Protein AF-A0A1G2VRU6-F1 (afdb_monomer)

Nearest PDB structures (foldseek):
  4ggq-assembly4_D  TM=9.963E-01  e=4.242E-14  Saccharomyces cerevisiae S288C
  6o49-assembly2_B  TM=9.929E-01  e=4.242E-14  Saccharomyces cerevisiae S288C
  4g50-assembly2_B  TM=9.911E-01  e=9.862E-14  Saccharomyces cerevisiae S288C
  8p3c-assembly1_B  TM=9.728E-01  e=9.862E-14  Burkholderia pseudomallei
  4r0x-assembly1_A  TM=9.619E-01  e=8.361E-13  Homo sapiens

Structure (mmCIF, N/CA/C/O backbone):
data_AF-A0A1G2VRU6-F1
#
_entry.id   AF-A0A1G2VRU6-F1
#
loop_
_atom_site.group_PDB
_atom_site.id
_atom_site.type_symbol
_atom_site.label_atom_id
_atom_site.label_alt_id
_atom_site.label_comp_id
_atom_site.label_asym_id
_atom_site.label_entity_id
_atom_site.label_seq_id
_atom_site.pdbx_PDB_ins_code
_atom_site.Cartn_x
_atom_site.Cartn_y
_atom_site.Cartn_z
_atom_site.occupancy
_atom_site.B_iso_or_equiv
_atom_site.auth_seq_id
_atom_site.auth_comp_id
_atom_site.auth_asym_id
_atom_site.auth_atom_id
_atom_site.pdbx_PDB_model_num
ATOM 1 N N . MET A 1 1 ? -53.225 -33.977 -20.256 1.00 41.19 1 MET A N 1
ATOM 2 C CA . MET A 1 1 ? -52.402 -34.580 -21.327 1.00 41.19 1 MET A CA 1
ATOM 3 C C . MET A 1 1 ? -51.142 -33.735 -21.427 1.00 41.19 1 MET A C 1
ATOM 5 O O . MET A 1 1 ? -51.243 -32.594 -21.835 1.00 41.19 1 MET A O 1
ATOM 9 N N . HIS A 1 2 ? -50.099 -34.123 -20.687 1.00 46.19 2 HIS A N 1
ATOM 10 C CA . HIS A 1 2 ? -48.869 -34.727 -21.239 1.00 46.19 2 HIS A CA 1
ATOM 11 C C . HIS A 1 2 ? -47.922 -33.661 -21.827 1.00 46.19 2 HIS A C 1
ATOM 13 O O . HIS A 1 2 ? -48.318 -32.968 -22.744 1.00 46.19 2 HIS A O 1
ATOM 19 N N . GLN A 1 3 ? -46.676 -33.474 -21.396 1.00 40.47 3 GLN A N 1
ATOM 20 C CA . GLN A 1 3 ? -45.847 -34.154 -20.406 1.00 40.47 3 GLN A CA 1
ATOM 21 C C . GLN A 1 3 ? -44.741 -33.213 -19.909 1.00 40.47 3 GLN A C 1
ATOM 23 O O . GLN A 1 3 ? -44.361 -32.250 -20.568 1.00 40.47 3 GLN A O 1
ATOM 28 N N . GLU A 1 4 ? -44.227 -33.577 -18.743 1.00 48.50 4 GLU A N 1
ATOM 29 C CA . GLU A 1 4 ? -43.013 -33.114 -18.094 1.00 48.50 4 GLU A CA 1
ATOM 30 C C . GLU A 1 4 ? -41.747 -33.415 -18.918 1.00 48.50 4 GLU A C 1
ATOM 32 O O . GLU A 1 4 ? -41.552 -34.536 -19.382 1.00 48.50 4 GLU A O 1
ATOM 37 N N . ALA A 1 5 ? -40.830 -32.452 -18.993 1.00 50.06 5 ALA A N 1
ATOM 38 C CA . ALA A 1 5 ? -39.411 -32.688 -19.267 1.00 50.06 5 ALA A CA 1
ATOM 39 C C . ALA A 1 5 ? -38.626 -32.022 -18.125 1.00 50.06 5 ALA A C 1
ATOM 41 O O . ALA A 1 5 ? -38.344 -30.830 -18.140 1.00 50.06 5 ALA A O 1
ATOM 42 N N . ARG A 1 6 ? -38.585 -32.672 -16.961 1.00 53.72 6 ARG A N 1
ATOM 43 C CA . ARG A 1 6 ? -37.444 -33.470 -16.493 1.00 53.72 6 ARG A CA 1
ATOM 44 C C . ARG A 1 6 ? -36.075 -32.803 -16.705 1.00 53.72 6 ARG A C 1
ATOM 46 O O . ARG A 1 6 ? -35.482 -32.895 -17.767 1.00 53.72 6 ARG A O 1
ATOM 53 N N . LEU A 1 7 ? -35.564 -32.305 -15.577 1.00 44.84 7 LEU A N 1
ATOM 54 C CA . LEU A 1 7 ? -34.240 -32.618 -15.029 1.00 44.84 7 LEU A CA 1
ATOM 55 C C . LEU A 1 7 ? -33.013 -32.141 -15.820 1.00 44.84 7 LEU A C 1
ATOM 57 O O . LEU A 1 7 ? -32.502 -32.848 -16.678 1.00 44.84 7 LEU A O 1
ATOM 61 N N . LEU A 1 8 ? -32.399 -31.064 -15.326 1.00 37.88 8 LEU A N 1
ATOM 62 C CA . LEU A 1 8 ? -30.945 -31.040 -15.145 1.00 37.88 8 LEU A CA 1
ATOM 63 C C . LEU A 1 8 ? -30.613 -30.366 -13.814 1.00 37.88 8 LEU A C 1
ATOM 65 O O . LEU A 1 8 ? -30.434 -29.161 -13.675 1.00 37.88 8 LEU A O 1
ATOM 69 N N . ASN A 1 9 ? -30.616 -31.226 -12.806 1.00 37.25 9 ASN A N 1
ATOM 70 C CA . ASN A 1 9 ? -30.116 -30.985 -11.474 1.00 37.25 9 ASN A CA 1
ATOM 71 C C . ASN A 1 9 ? -28.583 -30.880 -11.575 1.00 37.25 9 ASN A C 1
ATOM 73 O O . ASN A 1 9 ? -27.913 -31.910 -11.618 1.00 37.25 9 ASN A O 1
ATOM 77 N N . LEU A 1 10 ? -28.019 -29.671 -11.645 1.00 43.25 10 LEU A N 1
ATOM 78 C CA . LEU A 1 10 ? -26.604 -29.475 -11.323 1.00 43.25 10 LEU A CA 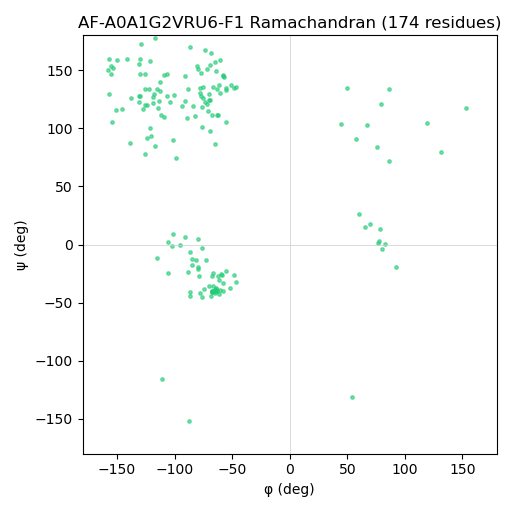1
ATOM 79 C C . LEU A 1 10 ? -26.518 -28.891 -9.918 1.00 43.25 10 LEU A C 1
ATOM 81 O O . LEU A 1 10 ? -26.578 -27.687 -9.682 1.00 43.25 10 LEU A O 1
ATOM 85 N N . VAL A 1 11 ? -26.432 -29.815 -8.971 1.00 46.09 11 VAL A N 1
ATOM 86 C CA . VAL A 1 11 ? -26.136 -29.552 -7.572 1.00 46.09 11 VAL A CA 1
ATOM 87 C C . VAL A 1 11 ? -24.744 -28.928 -7.485 1.00 46.09 11 VAL A C 1
ATOM 89 O O . VAL A 1 11 ? -23.746 -29.618 -7.667 1.00 46.09 11 VAL A O 1
ATOM 92 N N . PHE A 1 12 ? -24.662 -27.653 -7.108 1.00 45.69 12 PHE A N 1
ATOM 93 C CA . PHE A 1 12 ? -23.540 -27.181 -6.299 1.00 45.69 12 PHE A CA 1
ATOM 94 C C . PHE A 1 12 ? -24.077 -26.698 -4.958 1.00 45.69 12 PHE A C 1
ATOM 96 O O . PHE A 1 12 ? -24.400 -25.537 -4.724 1.00 45.69 12 PHE A O 1
ATOM 103 N N . ARG A 1 13 ? -24.236 -27.669 -4.063 1.00 56.44 13 ARG A N 1
ATOM 104 C CA . ARG A 1 13 ? -24.555 -27.445 -2.662 1.00 56.44 13 ARG A CA 1
ATOM 105 C C . ARG A 1 13 ? -23.286 -26.967 -1.958 1.00 56.44 13 ARG A C 1
ATOM 107 O O . ARG A 1 13 ? -22.459 -27.790 -1.579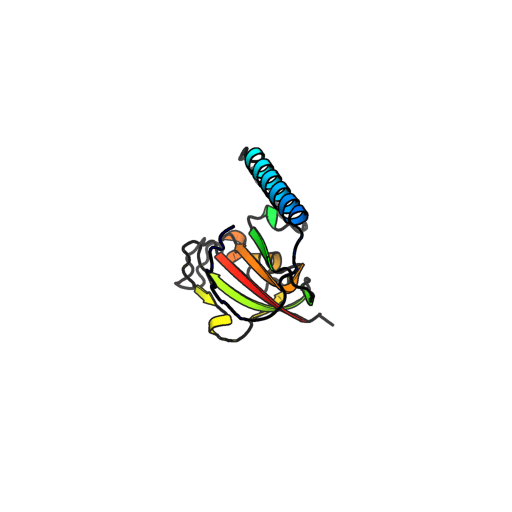 1.00 56.44 13 ARG A O 1
ATOM 114 N N . ARG A 1 14 ? -23.169 -25.660 -1.707 1.00 46.25 14 ARG A N 1
ATOM 115 C CA . ARG A 1 14 ? -22.433 -25.149 -0.538 1.00 46.25 14 ARG A CA 1
ATOM 116 C C . ARG A 1 14 ? -22.952 -23.767 -0.110 1.00 46.25 14 ARG A C 1
ATOM 118 O O . ARG A 1 14 ? -22.694 -22.769 -0.760 1.00 46.25 14 ARG A O 1
ATOM 125 N N . SER A 1 15 ? -23.693 -23.779 0.999 1.00 56.72 15 SER A N 1
ATOM 126 C CA . SER A 1 15 ? -23.926 -22.691 1.963 1.00 56.72 15 SER A CA 1
ATOM 127 C C . SER A 1 15 ? -24.524 -21.349 1.492 1.00 56.72 15 SER A C 1
ATOM 129 O O . SER A 1 15 ? -23.814 -20.388 1.248 1.00 56.72 15 SER A O 1
ATOM 131 N N . GLY A 1 16 ? -25.861 -21.271 1.544 1.00 54.66 16 GLY A N 1
ATOM 132 C CA . GLY A 1 16 ? -26.572 -20.383 2.481 1.00 54.66 16 GLY A CA 1
ATOM 133 C C . GLY A 1 16 ? -26.633 -18.872 2.209 1.00 54.66 16 GLY A C 1
ATOM 134 O O . GLY A 1 16 ? -25.917 -18.133 2.873 1.00 54.66 16 GLY A O 1
ATOM 135 N N . HIS A 1 17 ? -27.603 -18.471 1.370 1.00 52.91 17 HIS A N 1
ATOM 136 C CA . HIS A 1 17 ? -28.391 -17.211 1.319 1.00 52.91 17 HIS A CA 1
ATOM 137 C C . HIS A 1 17 ? -28.432 -16.605 -0.091 1.00 52.91 17 HIS A C 1
ATOM 139 O O . HIS A 1 17 ? -27.741 -15.639 -0.398 1.00 52.91 17 HIS A O 1
ATOM 145 N N . ILE A 1 18 ? -29.296 -17.153 -0.952 1.00 42.66 18 ILE A N 1
ATOM 146 C CA . ILE A 1 18 ? -29.717 -16.457 -2.171 1.00 42.66 18 ILE A CA 1
ATOM 147 C C . ILE A 1 18 ? -30.948 -15.636 -1.804 1.00 42.66 18 ILE A C 1
ATOM 149 O O . ILE A 1 18 ? -32.015 -16.182 -1.531 1.00 42.66 18 ILE A O 1
ATOM 153 N N . ILE A 1 19 ? -30.779 -14.318 -1.758 1.00 58.41 19 ILE A N 1
ATOM 154 C CA . ILE A 1 19 ? -31.889 -13.371 -1.704 1.00 58.41 19 ILE A CA 1
ATOM 155 C C . ILE A 1 19 ? -32.658 -13.552 -3.015 1.00 58.41 19 ILE A C 1
ATOM 157 O O . ILE A 1 19 ? -32.138 -13.245 -4.086 1.00 58.41 19 ILE A O 1
ATOM 161 N N . THR A 1 20 ? -33.877 -14.086 -2.956 1.00 52.28 20 THR A N 1
ATOM 162 C CA . THR A 1 20 ? -34.767 -14.200 -4.117 1.00 52.28 20 THR A CA 1
ATOM 163 C C . THR A 1 20 ? -35.145 -12.792 -4.591 1.00 52.28 20 THR A C 1
ATOM 165 O O . THR A 1 20 ? -36.136 -12.216 -4.147 1.00 52.28 20 THR A O 1
ATOM 168 N N . MET A 1 21 ? -34.328 -12.183 -5.452 1.00 56.28 21 MET A N 1
ATOM 169 C CA . MET A 1 21 ? -34.605 -10.860 -6.010 1.00 56.28 21 MET A CA 1
ATOM 170 C C . MET A 1 21 ? -35.677 -10.980 -7.090 1.00 56.28 21 MET A C 1
ATOM 172 O O . MET A 1 21 ? -35.508 -11.663 -8.097 1.00 56.28 21 MET A O 1
ATOM 176 N N . ASN A 1 22 ? -36.802 -10.306 -6.858 1.00 61.62 22 ASN A N 1
ATOM 177 C CA . ASN A 1 22 ? -37.918 -10.211 -7.792 1.00 61.62 22 ASN A CA 1
ATOM 178 C C . ASN A 1 22 ? -37.413 -9.843 -9.196 1.00 61.62 22 ASN A C 1
ATOM 180 O O . ASN A 1 22 ? -36.648 -8.892 -9.338 1.00 61.62 22 ASN A O 1
ATOM 184 N N . MET A 1 23 ? -37.908 -10.523 -10.233 1.00 56.81 23 MET A N 1
ATOM 185 C CA . MET A 1 23 ? -37.535 -10.318 -11.647 1.00 56.81 23 MET A CA 1
ATOM 186 C C . MET A 1 23 ? -37.563 -8.833 -12.090 1.00 56.81 23 MET A C 1
ATOM 188 O O . MET A 1 23 ? -36.828 -8.418 -12.979 1.00 56.81 23 MET A O 1
ATOM 192 N N . LYS A 1 24 ? -38.376 -8.007 -11.417 1.00 54.94 24 LYS A N 1
ATOM 193 C CA . LYS A 1 24 ? -38.488 -6.5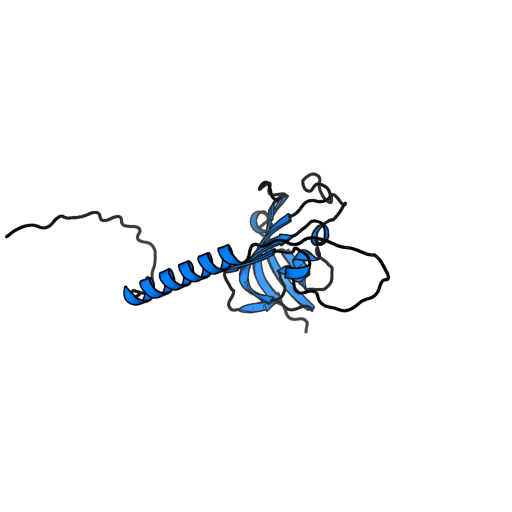49 -11.600 1.00 54.94 24 LYS A CA 1
ATOM 194 C C . LYS A 1 24 ? -37.254 -5.769 -11.111 1.00 54.94 24 LYS A C 1
ATOM 196 O O . LYS A 1 24 ? -36.873 -4.788 -11.7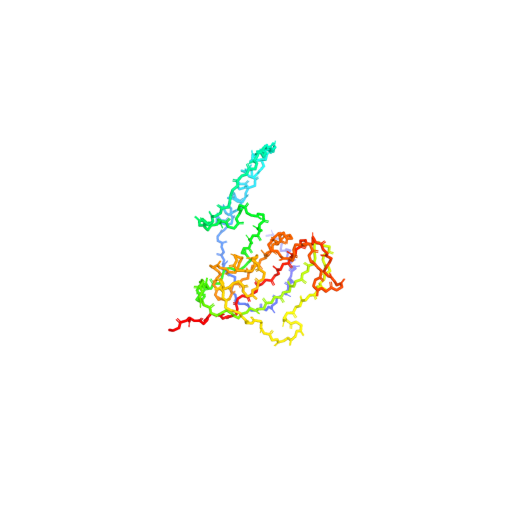33 1.00 54.94 24 LYS A O 1
ATOM 201 N N . VAL A 1 25 ? -36.612 -6.211 -10.028 1.00 56.09 25 VAL A N 1
ATOM 202 C CA . VAL A 1 25 ? -35.406 -5.586 -9.448 1.00 56.09 25 VAL A CA 1
ATOM 203 C C . VAL A 1 25 ? -34.176 -5.892 -10.304 1.00 56.09 25 VAL A C 1
ATOM 205 O O . VAL A 1 25 ? -33.357 -5.009 -10.541 1.00 56.09 25 VAL A O 1
ATOM 208 N N . ILE A 1 26 ? -34.091 -7.113 -10.841 1.00 65.06 26 ILE A N 1
ATOM 209 C CA . ILE A 1 26 ? -33.034 -7.511 -11.783 1.00 65.06 26 ILE A CA 1
ATOM 210 C C . ILE A 1 26 ? -33.100 -6.642 -13.049 1.00 65.06 26 ILE A C 1
ATOM 212 O O . ILE A 1 26 ? -32.075 -6.137 -13.502 1.00 65.06 26 ILE A O 1
ATOM 216 N N . GLY A 1 27 ? -34.307 -6.381 -13.567 1.00 66.44 27 GLY A N 1
ATOM 217 C CA . GLY A 1 27 ? -34.503 -5.499 -14.722 1.00 66.44 27 GLY A CA 1
ATOM 218 C C . GLY A 1 27 ? -34.018 -4.059 -14.502 1.00 66.44 27 GLY A C 1
ATOM 219 O O . GLY A 1 27 ? -33.406 -3.479 -15.397 1.00 66.44 27 GLY A O 1
ATOM 220 N N . ILE A 1 28 ? -34.223 -3.494 -13.306 1.00 71.62 28 ILE A N 1
ATOM 221 C CA . ILE A 1 28 ? -33.785 -2.124 -12.974 1.00 71.62 28 ILE A CA 1
ATOM 222 C C . ILE A 1 28 ? -32.253 -2.025 -12.928 1.00 71.62 28 ILE A C 1
ATOM 224 O O . ILE A 1 28 ? -31.681 -1.060 -13.433 1.00 71.62 28 ILE A O 1
ATOM 228 N N . ILE A 1 29 ? -31.578 -3.035 -12.373 1.00 71.75 29 ILE A N 1
ATOM 229 C CA . ILE A 1 29 ? -30.111 -3.044 -12.255 1.00 71.75 29 ILE A CA 1
ATOM 230 C C . ILE A 1 29 ? -29.454 -3.146 -13.638 1.00 71.75 29 ILE A C 1
ATOM 232 O O . ILE A 1 29 ? -28.495 -2.429 -13.917 1.00 71.75 29 ILE A O 1
ATOM 236 N N . VAL A 1 30 ? -30.001 -3.970 -14.536 1.00 73.19 30 VAL A N 1
ATOM 237 C CA . VAL A 1 30 ? -29.488 -4.091 -15.911 1.00 73.19 30 VAL A CA 1
ATOM 238 C C . VAL A 1 30 ? -29.670 -2.783 -16.688 1.00 73.19 30 VAL A C 1
ATOM 240 O O . VAL A 1 30 ? -28.743 -2.346 -17.367 1.00 73.19 30 VAL A O 1
ATOM 243 N N . ALA A 1 31 ? -30.815 -2.109 -16.544 1.00 75.38 31 ALA A N 1
ATOM 244 C CA . ALA A 1 31 ? -31.052 -0.820 -17.196 1.00 75.38 31 ALA A CA 1
ATOM 245 C C . ALA A 1 31 ? -30.076 0.272 -16.715 1.00 75.38 31 ALA A C 1
ATOM 247 O O . ALA A 1 31 ? -29.556 1.032 -17.531 1.00 75.38 31 ALA A O 1
ATOM 248 N N . ALA A 1 32 ? -29.769 0.317 -15.413 1.00 77.25 32 ALA A N 1
ATOM 249 C CA . ALA A 1 32 ? -28.809 1.271 -14.858 1.00 77.25 32 ALA A CA 1
ATOM 250 C C . ALA A 1 32 ? -27.381 1.044 -15.390 1.00 77.25 32 ALA A C 1
ATOM 252 O O . ALA A 1 32 ? -26.691 2.004 -15.731 1.00 77.25 32 ALA A O 1
ATOM 253 N N . LEU A 1 33 ? -26.955 -0.215 -15.536 1.00 78.00 33 LEU A N 1
ATOM 254 C CA . LEU A 1 33 ? -25.629 -0.556 -16.066 1.00 78.00 33 LEU A CA 1
ATOM 255 C C . LEU A 1 33 ? -25.467 -0.182 -17.548 1.00 78.00 33 LEU A C 1
ATOM 257 O O . LEU A 1 33 ? -24.399 0.275 -17.952 1.00 78.00 33 LEU A O 1
ATOM 261 N N . VAL A 1 34 ? -26.529 -0.308 -18.350 1.00 79.06 34 VAL A N 1
ATOM 262 C CA . VAL A 1 34 ? -26.518 0.097 -19.767 1.00 79.06 34 VAL A CA 1
ATOM 263 C C . VAL A 1 34 ? -26.406 1.617 -19.913 1.00 79.06 34 VAL A C 1
ATOM 265 O O . VAL A 1 34 ? -25.650 2.099 -20.753 1.00 79.06 34 VAL A O 1
ATOM 268 N N . ILE A 1 35 ? -27.093 2.386 -19.064 1.00 76.75 35 ILE A N 1
ATOM 269 C CA . ILE A 1 35 ? -27.026 3.858 -19.082 1.00 76.75 35 ILE A CA 1
ATOM 270 C C . ILE A 1 35 ? -25.619 4.350 -18.705 1.00 76.75 35 ILE A C 1
ATOM 272 O O . ILE A 1 35 ? -25.094 5.264 -19.341 1.00 76.75 35 ILE A O 1
ATOM 276 N N . ILE A 1 36 ? -24.978 3.711 -17.723 1.00 76.56 36 ILE A N 1
ATOM 277 C CA . ILE A 1 36 ? -23.608 4.038 -17.297 1.00 76.56 36 ILE A CA 1
ATOM 278 C C . ILE A 1 36 ? -22.593 3.742 -18.415 1.00 76.56 36 ILE A C 1
ATOM 280 O O . ILE A 1 36 ? -21.695 4.548 -18.660 1.00 76.56 36 ILE A O 1
ATOM 284 N N . LEU A 1 37 ? -22.767 2.638 -19.150 1.00 72.56 37 LEU A N 1
ATOM 285 C CA . LEU A 1 37 ? -21.928 2.306 -20.308 1.00 72.56 37 LEU A CA 1
ATOM 286 C C . LEU A 1 37 ? -22.066 3.321 -21.454 1.00 72.56 37 LEU A C 1
ATOM 288 O O . LEU A 1 37 ? -21.067 3.684 -22.073 1.00 72.56 37 LEU A O 1
ATOM 292 N N . ILE A 1 38 ? -23.278 3.822 -21.710 1.00 72.25 38 ILE A N 1
ATOM 293 C CA . ILE A 1 38 ? -23.523 4.846 -22.739 1.00 72.25 38 ILE A CA 1
ATOM 294 C C . ILE A 1 38 ? -22.878 6.184 -22.346 1.00 72.25 38 ILE A C 1
ATOM 296 O O . ILE A 1 38 ? -22.262 6.839 -23.186 1.00 72.25 38 ILE A O 1
ATOM 300 N N . ALA A 1 39 ? -22.963 6.576 -21.070 1.00 65.44 39 ALA A N 1
ATOM 301 C CA . ALA A 1 39 ? -22.339 7.804 -20.573 1.00 65.44 39 ALA A CA 1
ATOM 302 C C . ALA A 1 39 ? -20.803 7.767 -20.682 1.00 65.44 39 ALA A C 1
ATOM 304 O O . ALA A 1 39 ? -20.185 8.769 -21.040 1.00 65.44 39 ALA A O 1
ATOM 305 N N . PHE A 1 40 ? -20.190 6.603 -20.447 1.00 70.94 40 PHE A N 1
ATOM 306 C CA . PHE A 1 40 ? -18.751 6.413 -20.626 1.00 70.94 40 PHE A CA 1
ATOM 307 C C . PHE A 1 40 ? -18.328 6.555 -22.096 1.00 70.94 40 PHE A C 1
ATOM 309 O O . PHE A 1 40 ? -17.317 7.192 -22.389 1.00 70.94 40 PHE A O 1
ATOM 316 N N . TYR A 1 41 ? -19.133 6.033 -23.028 1.00 69.94 41 TYR A N 1
ATOM 317 C CA . TYR A 1 41 ? -18.837 6.103 -24.462 1.00 69.94 41 TYR A CA 1
ATOM 318 C C . TYR A 1 41 ? -18.907 7.535 -25.025 1.00 69.94 41 TYR A C 1
ATOM 320 O O . TYR A 1 41 ? -18.203 7.859 -25.977 1.00 69.94 41 TYR A O 1
ATOM 328 N N . MET A 1 42 ? -19.711 8.414 -24.419 1.00 65.06 42 MET A N 1
ATOM 329 C CA . MET A 1 42 ? -19.848 9.816 -24.842 1.00 65.06 42 MET A CA 1
ATOM 330 C C . MET A 1 42 ? -18.774 10.754 -24.261 1.00 65.06 42 MET A C 1
ATOM 332 O O . MET A 1 42 ? -18.583 11.845 -24.788 1.00 65.06 42 MET A O 1
ATOM 336 N N . ASN A 1 43 ? -18.062 10.364 -23.195 1.00 60.25 43 ASN A N 1
ATOM 337 C CA . ASN A 1 43 ? -17.124 11.247 -22.482 1.00 60.25 43 ASN A CA 1
ATOM 338 C C . ASN A 1 43 ? -15.673 11.199 -23.010 1.00 60.25 43 ASN A C 1
ATOM 340 O O . ASN A 1 43 ? -14.772 11.787 -22.416 1.00 60.25 43 ASN A O 1
ATOM 344 N N . SER A 1 44 ? -15.410 10.497 -24.113 1.00 51.81 44 SER A N 1
ATOM 345 C CA . SER A 1 44 ? -14.050 10.339 -24.640 1.00 51.81 44 SER A CA 1
ATOM 346 C C . SER A 1 44 ? -13.755 11.316 -25.782 1.00 51.81 44 SER A C 1
ATOM 348 O O . SER A 1 44 ? -13.665 10.920 -26.943 1.00 51.81 44 SER A O 1
ATOM 350 N N . SER A 1 45 ? -13.548 12.594 -25.460 1.00 54.69 45 SER A N 1
ATOM 351 C CA . SER A 1 45 ? -12.854 13.541 -26.345 1.00 54.69 45 SER A CA 1
ATOM 352 C C . SER A 1 45 ? -11.626 14.108 -25.633 1.00 54.69 45 SER A C 1
ATOM 354 O O . SER A 1 45 ? -11.729 14.997 -24.790 1.00 54.69 45 SER A O 1
ATOM 356 N N . ASN A 1 46 ? -10.467 13.548 -25.979 1.00 47.09 46 ASN A N 1
ATOM 357 C CA . ASN A 1 46 ? -9.147 13.935 -25.497 1.00 47.09 46 ASN A CA 1
ATOM 358 C C . ASN A 1 46 ? -8.722 15.299 -26.055 1.00 47.09 46 ASN A C 1
ATOM 360 O O . ASN A 1 46 ? -8.695 15.490 -27.270 1.00 47.09 46 ASN A O 1
ATOM 364 N N . GLY A 1 47 ? -8.280 16.191 -25.170 1.00 39.50 47 GLY A N 1
ATOM 365 C CA . GLY A 1 47 ? -7.437 17.334 -25.506 1.00 39.50 47 GLY A CA 1
ATOM 366 C C . GLY A 1 47 ? -6.198 17.337 -24.610 1.00 39.50 47 GLY A C 1
ATOM 367 O O . GLY A 1 47 ? -6.308 17.462 -23.396 1.00 39.50 47 GLY A O 1
ATOM 368 N N . THR A 1 48 ? -5.021 17.187 -25.206 1.00 43.12 48 THR A N 1
ATOM 369 C CA . THR A 1 48 ? -3.700 17.485 -24.623 1.00 43.12 48 THR A CA 1
ATOM 370 C C . THR A 1 48 ? -3.054 18.602 -25.465 1.00 43.12 48 THR A C 1
ATOM 372 O O . THR A 1 48 ? -3.569 18.917 -26.539 1.00 43.12 48 THR A O 1
ATOM 375 N N . PRO A 1 49 ? -1.858 19.113 -25.129 1.00 57.41 49 PRO A N 1
ATOM 376 C CA . PRO A 1 49 ? -1.411 19.686 -23.854 1.00 57.41 49 PRO A CA 1
ATOM 377 C C . PRO A 1 49 ? -0.731 21.062 -24.073 1.00 57.41 49 PRO A C 1
ATOM 379 O O . PRO A 1 49 ? -0.166 21.305 -25.138 1.00 57.41 49 PRO A O 1
ATOM 382 N N . THR A 1 50 ? -0.636 21.916 -23.047 1.00 32.19 50 THR A N 1
ATOM 383 C CA . THR A 1 50 ? 0.368 23.002 -23.067 1.00 32.19 50 THR A CA 1
ATOM 384 C C . THR A 1 50 ? 0.913 23.307 -21.672 1.00 32.19 50 THR A C 1
ATOM 386 O O . THR A 1 50 ? 0.189 23.758 -20.790 1.00 32.19 50 THR A O 1
ATOM 389 N N . THR A 1 51 ? 2.216 23.073 -21.505 1.00 45.75 51 THR A N 1
ATOM 390 C CA . THR A 1 51 ? 3.079 23.519 -20.394 1.00 45.75 51 THR A CA 1
ATOM 391 C C . THR A 1 51 ? 3.434 25.006 -20.569 1.00 45.75 51 THR A C 1
ATOM 393 O O . THR A 1 51 ? 3.606 25.446 -21.707 1.00 45.75 51 THR A O 1
ATOM 396 N N . PRO A 1 52 ? 3.618 25.786 -19.485 1.00 50.31 52 PRO A N 1
ATOM 397 C CA . PRO A 1 52 ? 4.978 26.240 -19.172 1.00 50.31 52 PRO A CA 1
ATOM 398 C C . PRO A 1 52 ? 5.321 26.268 -17.668 1.00 50.31 52 PRO A C 1
ATOM 400 O O . PRO A 1 52 ? 4.464 26.283 -16.792 1.00 50.31 52 PRO A O 1
ATOM 403 N N . ALA A 1 53 ? 6.630 26.250 -17.422 1.00 53.03 53 ALA A N 1
ATOM 404 C CA . ALA A 1 53 ? 7.339 26.121 -16.153 1.00 53.03 53 ALA A CA 1
ATOM 405 C C . ALA A 1 53 ? 7.238 27.324 -15.190 1.00 53.03 53 ALA A C 1
ATOM 407 O O . ALA A 1 53 ? 7.165 28.468 -15.634 1.00 53.03 53 ALA A O 1
ATOM 408 N N . GLY A 1 54 ? 7.397 27.058 -13.882 1.00 35.03 54 GLY A N 1
ATOM 409 C CA . GLY A 1 54 ? 7.832 28.049 -12.886 1.00 35.03 54 GLY A CA 1
ATOM 410 C C . GLY A 1 54 ? 7.373 27.807 -11.437 1.00 35.03 54 GLY A C 1
ATOM 411 O O . GLY A 1 54 ? 6.193 27.944 -11.147 1.00 35.03 54 GLY A O 1
ATOM 412 N N . THR A 1 55 ? 8.356 27.595 -10.547 1.00 36.12 55 THR A N 1
ATOM 413 C CA . THR A 1 55 ? 8.384 27.971 -9.107 1.00 36.12 55 THR A CA 1
ATOM 414 C C . THR A 1 55 ? 7.760 27.002 -8.069 1.00 36.12 55 THR A C 1
ATOM 416 O O . THR A 1 55 ? 6.678 26.466 -8.295 1.00 36.12 55 THR A O 1
ATOM 419 N N . PRO A 1 56 ? 8.464 26.735 -6.939 1.00 61.75 56 PRO A N 1
ATOM 420 C CA . PRO A 1 56 ? 8.106 25.726 -5.940 1.00 61.75 56 PRO A CA 1
ATOM 421 C C . PRO A 1 56 ? 7.137 26.264 -4.872 1.00 61.75 56 PRO A C 1
ATOM 423 O O . PRO A 1 56 ? 6.963 27.471 -4.762 1.00 61.75 56 PRO A O 1
ATOM 426 N N . GLU A 1 57 ? 6.616 25.338 -4.054 1.00 41.47 57 GLU A N 1
ATOM 427 C CA . GLU A 1 57 ? 5.989 25.513 -2.726 1.00 41.47 57 GLU A CA 1
ATOM 428 C C . GLU A 1 57 ? 4.513 25.069 -2.612 1.00 41.47 57 GLU A C 1
ATOM 430 O O . GLU A 1 57 ? 3.580 25.723 -3.055 1.00 41.47 57 GLU A O 1
ATOM 435 N N . SER A 1 58 ? 4.369 23.908 -1.962 1.00 50.19 58 SER A N 1
ATOM 436 C CA . SER A 1 58 ? 3.419 23.547 -0.901 1.00 50.19 58 SER A CA 1
ATOM 437 C C . SER A 1 58 ? 1.908 23.822 -1.028 1.00 50.19 58 SER A C 1
ATOM 439 O O . SER A 1 58 ? 1.432 24.945 -1.143 1.00 50.19 58 SER A O 1
ATOM 441 N N . THR A 1 59 ? 1.163 22.776 -0.647 1.00 36.56 59 THR A N 1
ATOM 442 C CA . THR A 1 59 ? -0.194 22.807 -0.060 1.00 36.56 59 THR A CA 1
ATOM 443 C C . THR A 1 59 ? -1.376 22.835 -1.032 1.00 36.56 59 THR A C 1
ATOM 445 O O . THR A 1 59 ? -2.150 23.782 -1.095 1.00 36.56 59 THR A O 1
ATOM 448 N N . ALA A 1 60 ? -1.612 21.708 -1.697 1.00 39.88 60 ALA A N 1
ATOM 449 C CA . ALA A 1 60 ? -2.964 21.267 -2.027 1.00 39.88 60 ALA A CA 1
ATOM 450 C C . ALA A 1 60 ? -2.945 19.742 -2.095 1.00 39.88 60 ALA A C 1
ATOM 452 O O . ALA A 1 60 ? -2.232 19.189 -2.924 1.00 39.88 60 ALA A O 1
ATOM 453 N N . THR A 1 61 ? -3.677 19.063 -1.210 1.00 38.62 61 THR A N 1
ATOM 454 C CA . THR A 1 61 ? -3.920 17.617 -1.294 1.00 38.62 61 THR A CA 1
ATOM 455 C C . THR A 1 61 ? -4.527 17.322 -2.667 1.00 38.62 61 THR A C 1
ATOM 457 O O . THR A 1 61 ? -5.693 17.668 -2.881 1.00 38.62 61 THR A O 1
ATOM 460 N N . PRO A 1 62 ? -3.787 16.737 -3.627 1.00 42.78 62 PRO A N 1
ATOM 461 C CA . PRO A 1 62 ? -4.365 16.435 -4.918 1.00 42.78 62 PRO A CA 1
ATOM 462 C C . PRO A 1 62 ? -5.259 15.220 -4.713 1.00 42.78 62 PRO A C 1
ATOM 464 O O . PRO A 1 62 ? -4.825 14.193 -4.186 1.00 42.78 62 PRO A O 1
ATOM 467 N N . SER A 1 63 ? -6.518 15.349 -5.118 1.00 45.38 63 SER A N 1
ATOM 468 C CA . SER A 1 63 ? -7.406 14.204 -5.288 1.00 45.38 63 SER A CA 1
ATOM 469 C C . SER A 1 63 ? -6.659 13.098 -6.059 1.00 45.38 63 SER A C 1
ATOM 471 O O . SER A 1 63 ? -6.007 13.426 -7.058 1.00 45.38 63 SER A O 1
ATOM 473 N N . PRO A 1 64 ? -6.737 11.817 -5.643 1.00 53.69 64 PRO A N 1
ATOM 474 C CA . PRO A 1 64 ? -5.995 10.704 -6.251 1.00 53.69 64 PRO A CA 1
ATOM 475 C C . PRO A 1 64 ? -6.056 10.671 -7.787 1.00 53.69 64 PRO A C 1
ATOM 477 O O . PRO A 1 64 ? -5.078 10.323 -8.442 1.00 53.69 64 PRO A O 1
ATOM 480 N N . ALA A 1 65 ? -7.172 11.126 -8.363 1.00 51.25 65 ALA A N 1
ATOM 481 C CA . ALA A 1 65 ? -7.412 11.144 -9.802 1.00 51.25 65 ALA A CA 1
ATOM 482 C C . ALA A 1 65 ? -6.507 12.102 -10.607 1.00 51.25 65 ALA A C 1
ATOM 484 O O . ALA A 1 65 ? -6.298 11.8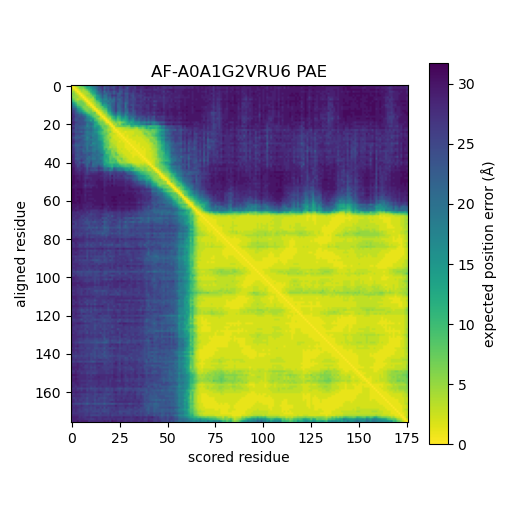70 -11.795 1.00 51.25 65 ALA A O 1
ATOM 485 N N . ALA A 1 66 ? -5.954 13.163 -10.008 1.00 60.16 66 ALA A N 1
ATOM 486 C CA . ALA A 1 66 ? -5.175 14.166 -10.748 1.00 60.16 66 ALA A CA 1
ATOM 487 C C . ALA A 1 66 ? -3.728 13.726 -11.047 1.00 60.16 66 ALA A C 1
ATOM 489 O O . ALA A 1 66 ? -3.107 14.235 -11.976 1.00 60.16 66 ALA A O 1
ATOM 490 N N . ASN A 1 67 ? -3.198 12.759 -10.291 1.00 79.50 67 ASN A N 1
ATOM 491 C CA . ASN A 1 67 ? -1.786 12.363 -10.354 1.00 79.50 67 ASN A CA 1
ATOM 492 C C . ASN A 1 67 ? -1.549 11.073 -11.162 1.00 79.50 67 ASN A C 1
ATOM 494 O O . ASN A 1 67 ? -0.458 10.507 -11.118 1.00 79.50 67 ASN A O 1
ATOM 498 N N . GLY A 1 68 ? -2.576 10.571 -11.857 1.00 88.44 68 GLY A N 1
ATOM 499 C CA . GLY A 1 68 ? -2.517 9.314 -12.609 1.00 88.44 68 GLY A CA 1
ATOM 500 C C . GLY A 1 68 ? -2.614 8.046 -11.753 1.00 88.44 68 GLY A C 1
ATOM 501 O O . GLY A 1 68 ? -2.535 6.950 -12.299 1.00 88.44 68 GLY A O 1
ATOM 502 N N . LEU A 1 69 ? -2.807 8.169 -10.435 1.00 95.62 69 LEU A N 1
ATOM 503 C CA . LEU A 1 69 ? -3.128 7.037 -9.569 1.00 95.62 69 LEU A CA 1
ATOM 504 C C . LEU A 1 69 ? -4.550 6.558 -9.869 1.00 95.62 69 LEU A C 1
ATOM 506 O O . LEU A 1 69 ? -5.506 7.326 -9.753 1.00 95.62 69 LEU A O 1
ATOM 510 N N . GLN A 1 70 ? -4.697 5.280 -10.200 1.00 96.25 70 GLN A N 1
ATOM 511 C CA . GLN A 1 70 ? -6.011 4.658 -10.331 1.00 96.25 70 GLN A CA 1
ATOM 512 C C . GLN A 1 70 ? -6.319 3.864 -9.070 1.00 96.25 70 GLN A C 1
ATOM 514 O O . GLN A 1 70 ? -5.510 3.050 -8.624 1.00 96.25 70 GLN A O 1
ATOM 519 N N . VAL A 1 71 ? -7.496 4.113 -8.502 1.00 96.12 71 VAL A N 1
ATOM 520 C CA . VAL A 1 71 ? -7.984 3.455 -7.291 1.00 96.12 71 VAL A CA 1
ATOM 521 C C . VAL A 1 71 ? -9.341 2.851 -7.604 1.00 96.12 71 VAL A C 1
ATOM 523 O O . VAL A 1 71 ? -10.274 3.573 -7.953 1.00 96.12 71 VAL A O 1
ATOM 526 N N . GLN A 1 72 ? -9.458 1.536 -7.464 1.00 96.31 72 GLN A N 1
ATOM 527 C CA . GLN A 1 72 ? -10.715 0.825 -7.637 1.00 96.31 72 GLN A CA 1
ATOM 528 C C . GLN A 1 72 ? -11.033 0.023 -6.378 1.00 96.31 72 GLN A C 1
ATOM 530 O O . GLN A 1 72 ? -10.285 -0.874 -5.994 1.00 96.31 72 GLN A O 1
ATOM 535 N N . ASP A 1 73 ? -12.169 0.319 -5.748 1.00 96.19 73 ASP A N 1
ATOM 536 C CA . ASP A 1 73 ? -12.718 -0.531 -4.695 1.00 96.19 73 ASP A CA 1
ATOM 537 C C . ASP A 1 73 ? -13.251 -1.828 -5.317 1.00 96.19 73 ASP A C 1
ATOM 539 O O . ASP A 1 73 ? -14.206 -1.821 -6.092 1.00 96.19 73 ASP A O 1
ATOM 543 N N . VAL A 1 74 ? -12.623 -2.951 -4.971 1.00 97.31 74 VAL A N 1
ATOM 544 C CA . VAL A 1 74 ? -13.080 -4.297 -5.350 1.00 97.31 74 VAL A CA 1
ATOM 545 C C . VAL A 1 74 ? -14.097 -4.797 -4.327 1.00 97.31 74 VAL A C 1
ATOM 547 O O . VAL A 1 74 ? -15.118 -5.383 -4.678 1.00 97.31 74 VAL A O 1
ATOM 550 N N . VAL A 1 75 ? -13.831 -4.533 -3.047 1.00 97.38 75 VAL A N 1
ATOM 551 C CA . VAL A 1 75 ? -14.749 -4.790 -1.935 1.00 97.38 75 VAL A CA 1
ATOM 552 C C . VAL A 1 75 ? -14.689 -3.601 -0.990 1.00 97.38 75 VAL A C 1
ATOM 554 O O . VAL A 1 75 ? -13.618 -3.243 -0.506 1.00 97.38 75 VAL A O 1
ATOM 557 N N . VAL A 1 76 ? -15.837 -3.006 -0.678 1.00 97.44 76 VAL A N 1
ATOM 558 C CA . VAL A 1 76 ? -15.910 -1.946 0.332 1.00 97.44 76 VAL A CA 1
ATOM 559 C C . VAL A 1 76 ? -16.017 -2.593 1.711 1.00 97.44 76 VAL A C 1
ATOM 561 O O . VAL A 1 76 ? -16.964 -3.328 1.986 1.00 97.44 76 VAL A O 1
ATOM 564 N N . GLY A 1 77 ? -15.036 -2.329 2.574 1.00 96.19 77 GLY A N 1
ATOM 565 C CA . GLY A 1 77 ? -15.024 -2.828 3.948 1.00 96.19 77 GLY A CA 1
ATOM 566 C C . GLY A 1 77 ? -16.103 -2.189 4.824 1.00 96.19 77 GLY A C 1
ATOM 567 O O . GLY A 1 77 ? -16.673 -1.147 4.493 1.00 96.19 77 GLY A O 1
ATOM 568 N N . THR A 1 78 ? -16.361 -2.794 5.980 1.00 96.12 78 THR A N 1
ATOM 569 C CA . THR A 1 78 ? -17.389 -2.327 6.928 1.00 96.12 78 THR A CA 1
ATOM 570 C C . THR A 1 78 ? -16.820 -1.855 8.258 1.00 96.12 78 THR A C 1
ATOM 572 O O . THR A 1 78 ? -17.562 -1.281 9.052 1.00 96.12 78 THR A O 1
ATOM 575 N N . GLY A 1 79 ? -15.539 -2.118 8.525 1.00 96.19 79 GLY A N 1
ATOM 576 C CA . GLY A 1 79 ? -14.911 -1.732 9.782 1.00 96.19 79 GLY A CA 1
ATOM 577 C C . GLY A 1 79 ? -14.343 -0.318 9.753 1.00 96.19 79 GLY A C 1
ATOM 578 O O . GLY A 1 79 ? -14.830 0.573 9.048 1.00 96.19 79 GLY A O 1
ATOM 579 N N . THR A 1 80 ? -13.308 -0.111 10.556 1.00 97.06 80 THR A N 1
ATOM 580 C CA . THR A 1 80 ? -12.714 1.203 10.781 1.00 97.06 80 THR A CA 1
ATOM 581 C C . THR A 1 80 ? -12.124 1.770 9.488 1.00 97.06 80 THR A C 1
ATOM 583 O O . THR A 1 80 ? -11.430 1.076 8.752 1.00 97.06 80 THR A O 1
ATOM 586 N N . GLU A 1 81 ? -12.404 3.040 9.195 1.00 97.06 81 GLU A N 1
ATOM 587 C CA . GLU A 1 81 ? -11.844 3.735 8.028 1.00 97.06 81 GLU A CA 1
ATOM 588 C C . GLU A 1 81 ? -10.391 4.152 8.280 1.00 97.06 81 GLU A C 1
ATOM 590 O O . GLU A 1 81 ? -10.129 4.818 9.269 1.00 97.06 81 GLU A O 1
ATOM 595 N N . ALA A 1 82 ? -9.459 3.810 7.400 1.00 97.38 82 ALA A N 1
ATOM 596 C CA . ALA A 1 82 ? -8.057 4.193 7.478 1.00 97.38 82 ALA A CA 1
ATOM 597 C C . ALA A 1 82 ? -7.861 5.683 7.164 1.00 97.38 82 ALA A C 1
ATOM 599 O O . ALA A 1 82 ? -8.189 6.146 6.066 1.00 97.38 82 ALA A O 1
ATOM 600 N N . LYS A 1 83 ? -7.290 6.427 8.116 1.00 96.12 83 LYS A N 1
ATOM 601 C CA . LYS A 1 83 ? -7.003 7.862 7.986 1.00 96.12 83 LYS A CA 1
ATOM 602 C C . LYS A 1 83 ? -5.516 8.141 8.173 1.00 96.12 83 LYS A C 1
ATOM 604 O O . LYS A 1 83 ? -4.802 7.354 8.789 1.00 96.12 83 LYS A O 1
ATOM 609 N N . ALA A 1 84 ? -5.049 9.270 7.643 1.00 94.56 84 ALA A N 1
ATOM 610 C CA . ALA A 1 84 ? -3.678 9.715 7.871 1.00 94.56 84 ALA A CA 1
ATOM 611 C C . ALA A 1 84 ? -3.387 9.808 9.381 1.00 94.56 84 ALA A C 1
ATOM 613 O O . ALA A 1 84 ? -4.214 10.314 10.141 1.00 94.56 84 ALA A O 1
ATOM 614 N N . GLY A 1 85 ? -2.227 9.299 9.796 1.00 94.31 85 GLY A N 1
ATOM 615 C CA . GLY A 1 85 ? -1.829 9.160 11.199 1.00 94.31 85 GLY A CA 1
ATOM 616 C C . GLY A 1 85 ? -2.178 7.807 11.832 1.00 94.31 85 GLY A C 1
ATOM 617 O O . GLY A 1 85 ? -1.549 7.434 12.819 1.00 94.31 85 GLY A O 1
ATOM 618 N N . ASP A 1 86 ? -3.109 7.037 11.260 1.00 96.25 86 ASP A N 1
ATOM 619 C CA . ASP A 1 86 ? -3.375 5.669 11.716 1.00 96.25 86 ASP A CA 1
ATOM 620 C C . ASP A 1 86 ? -2.222 4.729 11.320 1.00 96.25 86 ASP A C 1
ATOM 622 O O . ASP A 1 86 ? -1.573 4.896 10.286 1.00 96.25 86 ASP A O 1
ATOM 626 N N . THR A 1 87 ? -1.998 3.677 12.107 1.00 97.56 87 THR A N 1
ATOM 627 C CA . THR A 1 87 ? -1.191 2.529 11.675 1.00 97.56 87 THR A CA 1
ATOM 628 C C . THR A 1 87 ? -2.101 1.490 11.042 1.00 97.56 87 THR A C 1
ATOM 630 O O . THR A 1 87 ? -3.029 0.995 11.679 1.00 97.56 87 THR A O 1
ATOM 633 N N . VAL A 1 88 ? -1.828 1.114 9.796 1.00 97.75 88 VAL A N 1
ATOM 634 C CA . VAL A 1 88 ? -2.639 0.135 9.064 1.00 97.75 88 VAL A CA 1
ATOM 635 C C . VAL A 1 88 ? -1.886 -1.175 8.883 1.00 97.75 88 VAL A C 1
ATOM 637 O O . VAL A 1 88 ? -0.666 -1.201 8.745 1.00 97.75 88 VAL A O 1
ATOM 640 N N . SER A 1 89 ? -2.625 -2.283 8.906 1.00 98.00 89 SER A N 1
ATOM 641 C CA . SER A 1 89 ? -2.140 -3.622 8.563 1.00 98.00 89 SER A CA 1
ATOM 642 C C . SER A 1 89 ? -2.834 -4.083 7.293 1.00 98.00 89 SER A C 1
ATOM 644 O O . SER A 1 89 ? -4.064 -4.144 7.269 1.00 98.00 89 SER A O 1
ATOM 646 N N . VAL A 1 90 ? -2.073 -4.441 6.262 1.00 98.06 90 VAL A N 1
ATOM 647 C CA . VAL A 1 90 ? -2.631 -4.861 4.973 1.00 98.06 90 VAL A CA 1
ATOM 648 C C . VAL A 1 90 ? -2.034 -6.173 4.483 1.00 98.06 90 VAL A C 1
ATOM 650 O O . VAL A 1 90 ? -0.845 -6.452 4.667 1.00 98.06 90 VAL A O 1
ATOM 653 N N . HIS A 1 91 ? -2.854 -6.962 3.798 1.00 98.50 91 HIS A N 1
ATOM 654 C CA . HIS A 1 91 ? -2.348 -7.940 2.849 1.00 98.50 91 HIS A CA 1
ATOM 655 C C . HIS A 1 91 ? -2.251 -7.314 1.464 1.00 98.50 91 HIS A C 1
ATOM 657 O O . HIS A 1 91 ? -3.071 -6.473 1.111 1.00 98.50 91 HIS A O 1
ATOM 663 N N . TYR A 1 92 ? -1.241 -7.696 0.686 1.00 97.88 92 TYR A N 1
ATOM 664 C CA . TYR A 1 92 ? -1.107 -7.221 -0.682 1.00 97.88 92 TYR A CA 1
ATOM 665 C C . TYR A 1 92 ? -0.407 -8.227 -1.583 1.00 97.88 92 TYR A C 1
ATOM 667 O O . TYR A 1 92 ? 0.361 -9.074 -1.117 1.00 97.88 92 TYR A O 1
ATOM 675 N N . THR A 1 93 ? -0.634 -8.067 -2.882 1.00 98.19 93 THR A N 1
ATOM 676 C CA . THR A 1 93 ? 0.196 -8.628 -3.947 1.00 98.19 93 THR A CA 1
ATOM 677 C C . THR A 1 93 ? 0.538 -7.519 -4.933 1.00 98.19 93 THR A C 1
ATOM 679 O O . THR A 1 93 ? -0.352 -6.803 -5.379 1.00 98.19 93 THR A O 1
ATOM 682 N N . GLY A 1 94 ? 1.828 -7.358 -5.223 1.00 97.44 94 GLY A N 1
ATOM 683 C CA . GLY A 1 94 ? 2.363 -6.382 -6.165 1.00 97.44 94 GLY A CA 1
ATOM 684 C C . GLY A 1 94 ? 2.838 -7.052 -7.452 1.00 97.44 94 GLY A C 1
ATOM 685 O O . GLY A 1 94 ? 3.633 -8.000 -7.420 1.00 97.44 94 GLY A O 1
ATOM 686 N N . THR A 1 95 ? 2.369 -6.544 -8.587 1.00 97.81 95 THR A N 1
ATOM 687 C CA . THR A 1 95 ? 2.747 -7.004 -9.925 1.00 97.81 95 THR A CA 1
ATOM 688 C C . THR A 1 95 ? 3.135 -5.835 -10.824 1.00 97.81 95 THR A C 1
ATOM 690 O O . THR A 1 95 ? 2.705 -4.700 -10.629 1.00 97.81 95 THR A O 1
ATOM 693 N N . LEU A 1 96 ? 3.947 -6.102 -11.841 1.00 96.12 96 LEU A N 1
ATOM 694 C CA . LEU A 1 96 ? 4.108 -5.184 -12.970 1.00 96.12 96 LEU A CA 1
ATOM 695 C C . LEU A 1 96 ? 2.865 -5.236 -13.875 1.00 96.12 96 LEU A C 1
ATOM 697 O O . LEU A 1 96 ? 2.068 -6.172 -13.787 1.00 96.12 96 LEU A O 1
ATOM 701 N N . GLU A 1 97 ? 2.730 -4.281 -14.798 1.00 92.38 97 GLU A N 1
ATOM 702 C CA . GLU A 1 97 ? 1.628 -4.253 -15.782 1.00 92.38 97 GLU A CA 1
ATOM 703 C C . GLU A 1 97 ? 1.575 -5.505 -16.670 1.00 92.38 97 GLU A C 1
ATOM 705 O O . GLU A 1 97 ? 0.512 -5.905 -17.136 1.00 92.38 97 GLU A O 1
ATOM 710 N N . ASN A 1 98 ? 2.714 -6.173 -16.868 1.00 91.44 98 ASN A N 1
ATOM 711 C CA . ASN A 1 98 ? 2.788 -7.437 -17.602 1.00 91.44 98 ASN A CA 1
ATOM 712 C C . ASN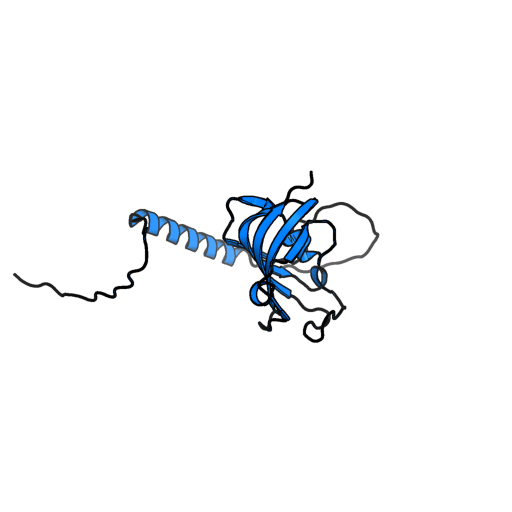 A 1 98 ? 2.357 -8.664 -16.765 1.00 91.44 98 ASN A C 1
ATOM 714 O O . ASN A 1 98 ? 2.504 -9.795 -17.226 1.00 91.44 98 ASN A O 1
ATOM 718 N N . GLY A 1 99 ? 1.887 -8.461 -15.530 1.00 93.81 99 GLY A N 1
ATOM 719 C CA . GLY A 1 99 ? 1.460 -9.516 -14.608 1.00 93.81 99 GLY A CA 1
ATOM 720 C C . GLY A 1 99 ? 2.591 -10.191 -13.827 1.00 93.81 99 GLY A C 1
ATOM 721 O O . GLY A 1 99 ? 2.327 -11.078 -13.015 1.00 93.81 99 GLY A O 1
ATOM 722 N N . THR A 1 100 ? 3.851 -9.787 -14.019 1.00 95.12 100 THR A N 1
ATOM 723 C CA . THR A 1 100 ? 4.976 -10.340 -13.251 1.00 95.12 100 THR A CA 1
ATOM 724 C C . THR A 1 100 ? 4.853 -9.919 -11.793 1.00 95.12 100 THR A C 1
ATOM 726 O O . THR A 1 100 ? 5.023 -8.745 -11.462 1.00 95.12 100 THR A O 1
ATOM 729 N N . LYS A 1 101 ? 4.576 -10.882 -10.912 1.00 96.88 101 LYS A N 1
ATOM 730 C CA . LYS A 1 101 ? 4.569 -10.668 -9.464 1.00 96.88 101 LYS A CA 1
ATOM 731 C C . LYS A 1 101 ? 5.989 -10.425 -8.963 1.00 96.88 101 LYS A C 1
ATOM 733 O O . LYS A 1 101 ? 6.861 -11.265 -9.169 1.00 96.88 101 LYS A O 1
ATOM 738 N N . PHE A 1 102 ? 6.198 -9.300 -8.286 1.00 95.75 102 PHE A N 1
ATOM 739 C CA . PHE A 1 102 ? 7.481 -8.964 -7.665 1.00 95.75 102 PHE A CA 1
ATOM 740 C C . PHE A 1 102 ? 7.445 -9.111 -6.143 1.00 95.75 102 PHE A C 1
ATOM 742 O O . PHE A 1 102 ? 8.494 -9.321 -5.538 1.00 95.75 102 PHE A O 1
ATOM 749 N N . ASP A 1 103 ? 6.264 -9.010 -5.523 1.00 92.62 103 ASP A N 1
ATOM 750 C CA . ASP A 1 103 ? 6.129 -9.106 -4.073 1.00 92.62 103 ASP A CA 1
ATOM 751 C C . ASP A 1 103 ? 4.707 -9.507 -3.632 1.00 92.62 103 ASP A C 1
ATOM 753 O O . ASP A 1 103 ? 3.724 -9.203 -4.306 1.00 92.62 103 ASP A O 1
ATOM 757 N N . SER A 1 104 ? 4.579 -10.192 -2.494 1.00 96.25 104 SER A N 1
ATOM 758 C CA . SER A 1 104 ? 3.291 -10.500 -1.860 1.00 96.25 104 SER A CA 1
ATOM 759 C C . SER A 1 104 ? 3.454 -10.777 -0.370 1.00 96.25 104 SER A C 1
ATOM 761 O O . SER A 1 104 ? 4.254 -11.617 0.047 1.00 96.25 104 SER A O 1
ATOM 763 N N . SER A 1 105 ? 2.651 -10.106 0.454 1.00 94.44 105 SER A N 1
ATOM 764 C CA . SER A 1 105 ? 2.603 -10.390 1.891 1.00 94.44 105 SER A CA 1
ATOM 765 C C . SER A 1 105 ? 1.755 -11.619 2.225 1.00 94.44 105 SER A C 1
ATOM 767 O O . SER A 1 105 ? 1.923 -12.210 3.292 1.00 94.44 105 SER A O 1
ATOM 769 N N . VAL A 1 106 ? 0.873 -12.034 1.309 1.00 93.25 106 VAL A N 1
ATOM 770 C CA . VAL A 1 106 ? 0.080 -13.265 1.440 1.00 93.25 106 VAL A CA 1
ATOM 771 C C . VAL A 1 106 ? 0.992 -14.485 1.340 1.00 93.25 106 VAL A C 1
ATOM 773 O O . VAL A 1 106 ? 0.916 -15.365 2.192 1.00 93.25 106 VAL A O 1
ATOM 776 N N . ASP A 1 107 ? 1.922 -14.487 0.381 1.00 92.38 107 ASP A N 1
ATOM 777 C CA . ASP A 1 107 ? 2.907 -15.568 0.219 1.00 92.38 107 ASP A CA 1
ATOM 778 C C . ASP A 1 107 ? 3.817 -15.714 1.451 1.00 92.38 107 ASP A C 1
ATOM 780 O O . ASP A 1 107 ? 4.250 -16.815 1.787 1.00 92.38 107 ASP A O 1
ATOM 784 N N . ARG A 1 108 ? 4.086 -14.606 2.156 1.00 94.62 108 ARG A N 1
ATOM 785 C CA . ARG A 1 108 ? 4.847 -14.604 3.416 1.00 94.62 108 ARG A CA 1
ATOM 786 C C . ARG A 1 108 ? 4.016 -14.980 4.644 1.00 94.62 108 ARG A C 1
ATOM 788 O O . ARG A 1 108 ? 4.586 -15.184 5.712 1.00 94.62 108 ARG A O 1
ATOM 795 N N . GLY A 1 109 ? 2.689 -15.012 4.532 1.00 93.56 109 GLY A N 1
ATOM 796 C CA . GLY A 1 109 ? 1.781 -15.278 5.650 1.00 93.56 109 GLY A CA 1
ATOM 797 C C . GLY A 1 109 ? 1.779 -14.209 6.750 1.00 93.56 109 GLY A C 1
ATOM 798 O O . GLY A 1 109 ? 1.276 -14.468 7.840 1.00 93.56 109 GLY A O 1
ATOM 799 N N . GLN A 1 110 ? 2.334 -13.018 6.498 1.00 94.75 110 GLN A N 1
ATOM 800 C CA . GLN A 1 110 ? 2.376 -11.921 7.470 1.00 94.75 110 GLN A CA 1
ATOM 801 C C . GLN A 1 110 ? 1.890 -10.612 6.840 1.00 94.75 110 GLN A C 1
ATOM 803 O O . GLN A 1 110 ? 2.483 -10.174 5.851 1.00 94.75 110 GLN A O 1
ATOM 808 N N . PRO A 1 111 ? 0.853 -9.957 7.404 1.00 96.25 111 PRO A N 1
ATOM 809 C CA . PRO A 1 111 ? 0.429 -8.632 6.970 1.00 96.25 111 PRO A CA 1
ATOM 810 C C . PRO A 1 111 ? 1.562 -7.613 7.076 1.00 96.25 111 PRO A C 1
ATOM 812 O O . PRO A 1 111 ? 2.360 -7.637 8.014 1.00 96.25 111 PRO A O 1
ATOM 815 N N . PHE A 1 112 ? 1.594 -6.675 6.138 1.00 97.56 112 PHE A N 1
ATOM 816 C CA . PHE A 1 112 ? 2.519 -5.556 6.187 1.00 97.56 112 PHE A CA 1
ATOM 817 C C . PHE A 1 112 ? 1.902 -4.400 6.969 1.00 97.56 112 PHE A C 1
ATOM 819 O O . PHE A 1 112 ? 0.737 -4.053 6.764 1.00 97.56 112 PHE A O 1
ATOM 826 N N . ARG A 1 113 ? 2.688 -3.824 7.878 1.00 97.25 113 ARG A N 1
ATOM 827 C CA . ARG A 1 113 ? 2.275 -2.733 8.758 1.00 97.25 113 ARG A CA 1
ATOM 828 C C . ARG A 1 113 ? 3.046 -1.471 8.460 1.00 97.25 113 ARG A C 1
ATOM 830 O O . ARG A 1 113 ? 4.270 -1.514 8.386 1.00 97.25 113 ARG A O 1
ATOM 837 N N . PHE A 1 114 ? 2.335 -0.355 8.379 1.00 96.94 114 PHE A N 1
ATOM 838 C CA . PHE A 1 114 ? 2.953 0.948 8.187 1.00 96.94 114 PHE A CA 1
ATOM 839 C C . PHE A 1 114 ? 2.062 2.081 8.727 1.00 96.94 114 PHE A C 1
ATOM 841 O O . PHE A 1 114 ? 0.839 1.917 8.802 1.00 96.94 114 PHE A O 1
ATOM 848 N N . PRO A 1 115 ? 2.658 3.220 9.121 1.00 96.75 115 PRO A N 1
ATOM 849 C CA . PRO A 1 115 ? 1.916 4.438 9.428 1.00 96.75 115 PRO A CA 1
ATOM 850 C C . PRO A 1 115 ? 1.411 5.087 8.133 1.00 96.75 115 PRO A C 1
ATOM 852 O O . PRO A 1 115 ? 2.201 5.399 7.241 1.00 96.75 115 PRO A O 1
ATOM 855 N N . LEU A 1 116 ? 0.099 5.288 8.025 1.00 97.12 116 LEU A N 1
ATOM 856 C CA . LEU A 1 116 ? -0.540 5.836 6.833 1.00 97.12 116 LEU A CA 1
ATOM 857 C C . LEU A 1 116 ? -0.356 7.356 6.751 1.00 97.12 116 LEU A C 1
ATOM 859 O O . LEU A 1 116 ? -0.660 8.080 7.702 1.00 97.12 116 LEU A O 1
ATOM 863 N N . GLY A 1 117 ? 0.078 7.848 5.590 1.00 94.12 117 GLY A N 1
ATOM 864 C CA . GLY A 1 117 ? 0.242 9.280 5.324 1.00 94.12 117 GLY A CA 1
ATOM 865 C C . GLY A 1 117 ? 1.515 9.883 5.923 1.00 94.12 117 GLY A C 1
ATOM 866 O O . GLY A 1 117 ? 1.632 11.103 5.994 1.00 94.12 117 GLY A O 1
ATOM 867 N N . ALA A 1 118 ? 2.452 9.045 6.373 1.00 93.69 118 ALA A N 1
ATOM 868 C CA . ALA A 1 118 ? 3.719 9.474 6.961 1.00 93.69 118 ALA A CA 1
ATOM 869 C C . ALA A 1 118 ? 4.881 9.516 5.949 1.00 93.69 118 ALA A C 1
ATOM 871 O O . ALA A 1 118 ? 6.005 9.821 6.342 1.00 93.69 118 ALA A O 1
ATOM 872 N N . GLY A 1 119 ? 4.656 9.171 4.673 1.00 92.62 119 GLY A N 1
ATOM 873 C CA . GLY A 1 119 ? 5.716 9.101 3.661 1.00 92.62 119 GLY A CA 1
ATOM 874 C C . GLY A 1 119 ? 6.698 7.943 3.869 1.00 92.62 119 GLY A C 1
ATOM 875 O O . GLY A 1 119 ? 7.801 7.964 3.331 1.00 92.62 119 GLY A O 1
ATOM 876 N N . MET A 1 120 ? 6.317 6.936 4.663 1.00 92.69 120 MET A N 1
ATOM 877 C CA . MET A 1 120 ? 7.146 5.758 4.969 1.00 92.69 120 MET A CA 1
ATOM 878 C C . MET A 1 120 ? 7.006 4.636 3.930 1.00 92.69 120 MET A C 1
ATOM 880 O O . MET A 1 120 ? 7.714 3.631 3.989 1.00 92.69 120 MET A O 1
ATOM 884 N N . VAL A 1 121 ? 6.078 4.799 2.990 1.00 95.44 121 VAL A N 1
ATOM 885 C CA . VAL A 1 121 ? 5.822 3.915 1.851 1.00 95.44 121 VAL A CA 1
ATOM 886 C C . VAL A 1 121 ? 5.790 4.752 0.572 1.00 95.44 121 VAL A C 1
ATOM 888 O O . VAL A 1 121 ? 5.837 5.981 0.623 1.00 95.44 121 VAL A O 1
ATOM 891 N N . ILE A 1 122 ? 5.711 4.102 -0.591 1.00 95.50 122 ILE A N 1
ATOM 892 C CA . ILE A 1 122 ? 5.550 4.825 -1.857 1.00 95.50 122 ILE A CA 1
ATOM 893 C C . ILE A 1 122 ? 4.297 5.712 -1.818 1.00 95.50 122 ILE A C 1
ATOM 895 O O . ILE A 1 122 ? 3.269 5.333 -1.256 1.00 95.50 122 ILE A O 1
ATOM 899 N N . GLN A 1 123 ? 4.363 6.886 -2.442 1.00 95.81 123 GLN A N 1
ATOM 900 C CA . GLN A 1 123 ? 3.301 7.891 -2.351 1.00 95.81 123 GLN A CA 1
ATOM 901 C C . GLN A 1 123 ? 1.937 7.364 -2.828 1.00 95.81 123 GLN A C 1
ATOM 903 O O . GLN A 1 123 ? 0.897 7.723 -2.277 1.00 95.81 123 GLN A O 1
ATOM 908 N N . GLY A 1 124 ? 1.925 6.469 -3.820 1.00 96.50 124 GLY A N 1
ATOM 909 C CA . GLY A 1 124 ? 0.701 5.831 -4.298 1.00 96.50 124 GLY A CA 1
ATOM 910 C C . GLY A 1 124 ? -0.005 4.975 -3.244 1.00 96.50 124 GLY A C 1
ATOM 911 O O . GLY A 1 124 ? -1.225 4.859 -3.290 1.00 96.50 124 GLY A O 1
ATOM 912 N N . TRP A 1 125 ? 0.722 4.423 -2.269 1.00 97.44 125 TRP A N 1
ATOM 913 C CA . TRP A 1 125 ? 0.125 3.704 -1.140 1.00 97.44 125 TRP A CA 1
ATOM 914 C C . TRP A 1 125 ? -0.488 4.656 -0.119 1.00 97.44 125 TRP A C 1
ATOM 916 O O . TRP A 1 125 ? -1.631 4.447 0.284 1.00 97.44 125 TRP A O 1
ATOM 926 N N . ASP A 1 126 ? 0.224 5.725 0.243 1.00 95.88 126 ASP A N 1
ATOM 927 C CA . ASP A 1 126 ? -0.303 6.740 1.162 1.00 95.88 126 ASP A CA 1
ATOM 928 C C . ASP A 1 126 ? -1.604 7.364 0.632 1.00 95.88 126 ASP A C 1
ATOM 930 O O . ASP A 1 126 ? -2.560 7.553 1.384 1.00 95.88 126 ASP A O 1
ATOM 934 N N . LEU A 1 127 ? -1.676 7.616 -0.678 1.00 95.62 127 LEU A N 1
ATOM 935 C CA . LEU A 1 127 ? -2.879 8.133 -1.335 1.00 95.62 127 LEU A CA 1
ATOM 936 C C . LEU A 1 127 ? -3.944 7.049 -1.574 1.00 95.62 127 LEU A C 1
ATOM 938 O O . LEU A 1 127 ? -5.133 7.301 -1.392 1.00 95.62 127 LEU A O 1
ATOM 942 N N . GLY A 1 128 ? -3.539 5.853 -2.006 1.00 95.69 128 GLY A N 1
ATOM 943 C CA . GLY A 1 128 ? -4.446 4.793 -2.455 1.00 95.69 128 GLY A CA 1
ATOM 944 C C . GLY A 1 128 ? -5.115 4.007 -1.328 1.00 95.69 128 GLY A C 1
ATOM 945 O O . GLY A 1 128 ? -6.223 3.501 -1.514 1.00 95.69 128 GLY A O 1
ATOM 946 N N . VAL A 1 129 ? -4.485 3.918 -0.153 1.00 97.12 129 VAL A N 1
ATOM 947 C CA . VAL A 1 129 ? -5.038 3.221 1.026 1.00 97.12 129 VAL A CA 1
ATOM 948 C C . VAL A 1 129 ? -5.904 4.149 1.883 1.00 97.12 129 VAL A C 1
ATOM 950 O O . VAL A 1 129 ? -6.814 3.683 2.572 1.00 97.12 129 VAL A O 1
ATOM 953 N N . ALA A 1 130 ? -5.691 5.464 1.808 1.00 95.88 130 ALA A N 1
ATOM 954 C CA . ALA A 1 130 ? -6.511 6.436 2.522 1.00 95.88 130 ALA A CA 1
ATOM 955 C C . ALA A 1 130 ? -8.008 6.273 2.197 1.00 95.88 130 ALA A C 1
ATOM 957 O O . ALA A 1 130 ? -8.417 6.111 1.044 1.00 95.88 130 ALA A O 1
ATOM 958 N N . GLY A 1 131 ? -8.843 6.268 3.237 1.00 94.56 131 GLY A N 1
ATOM 959 C CA . GLY A 1 131 ? -10.288 6.079 3.121 1.00 94.56 131 GLY A CA 1
ATOM 960 C C . GLY A 1 131 ? -10.742 4.632 2.881 1.00 94.56 131 GLY A C 1
ATOM 961 O O . GLY A 1 131 ? -11.943 4.404 2.743 1.00 94.56 131 GLY A O 1
ATOM 962 N N . MET A 1 132 ? -9.840 3.640 2.825 1.00 97.31 132 MET A N 1
ATOM 963 C CA . MET A 1 132 ? -10.246 2.227 2.889 1.00 97.31 132 MET A CA 1
ATOM 964 C C . MET A 1 132 ? -10.886 1.920 4.241 1.00 97.31 132 MET A C 1
ATOM 966 O O . MET A 1 132 ? -10.486 2.475 5.255 1.00 97.31 132 MET A O 1
ATOM 970 N N . LYS A 1 133 ? -11.829 0.978 4.286 1.00 97.75 133 LYS A N 1
ATOM 971 C CA . LYS A 1 133 ? -12.373 0.433 5.541 1.00 97.75 133 LYS A CA 1
ATOM 972 C C . LYS A 1 133 ? -11.849 -0.973 5.786 1.00 97.75 133 LYS A C 1
ATOM 974 O O . LYS A 1 133 ? -11.633 -1.705 4.822 1.00 97.75 133 LYS A O 1
ATOM 979 N N . GLU A 1 134 ? -11.652 -1.353 7.047 1.00 98.31 134 GLU A N 1
ATOM 980 C CA . GLU A 1 134 ? -11.246 -2.721 7.410 1.00 98.31 134 GLU A CA 1
ATOM 981 C C . GLU A 1 134 ? -12.165 -3.769 6.761 1.00 98.31 134 GLU A C 1
ATOM 983 O O . GLU A 1 134 ? -13.390 -3.600 6.700 1.00 98.31 134 GLU A O 1
ATOM 988 N N . GLY A 1 135 ? -11.550 -4.839 6.252 1.00 97.31 135 GLY A N 1
ATOM 989 C CA . GLY A 1 135 ? -12.177 -5.864 5.414 1.00 97.31 135 GLY A CA 1
ATOM 990 C C . GLY A 1 135 ? -12.328 -5.467 3.939 1.00 97.31 135 GLY A C 1
ATOM 991 O O . GLY A 1 135 ? -12.795 -6.269 3.133 1.00 97.31 135 GLY A O 1
ATOM 992 N N . GLY A 1 136 ? -11.960 -4.238 3.573 1.00 97.81 136 GLY A N 1
ATOM 993 C CA . GLY A 1 136 ? -12.022 -3.739 2.206 1.00 97.81 136 GLY A CA 1
ATOM 994 C C . GLY A 1 136 ? -10.852 -4.210 1.350 1.00 97.81 136 GLY A C 1
ATOM 995 O O . GLY A 1 136 ? -9.746 -4.424 1.848 1.00 97.81 136 GLY A O 1
ATOM 996 N N . LYS A 1 137 ? -11.097 -4.324 0.044 1.00 98.38 137 LYS A N 1
ATOM 997 C CA . LYS A 1 137 ? -10.112 -4.693 -0.974 1.00 98.38 137 LYS A CA 1
ATOM 998 C C . LYS A 1 137 ? -10.072 -3.642 -2.071 1.00 98.38 137 LYS A C 1
ATOM 1000 O O . LYS A 1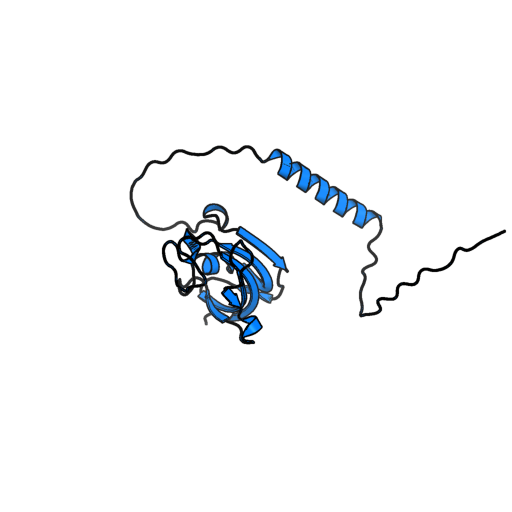 137 ? -11.125 -3.249 -2.575 1.00 98.38 137 LYS A O 1
ATOM 1005 N N . ARG A 1 138 ? -8.873 -3.227 -2.463 1.00 98.00 138 ARG A N 1
ATOM 1006 C CA . ARG A 1 138 ? -8.635 -2.272 -3.546 1.00 98.00 138 ARG A CA 1
ATOM 1007 C C . ARG A 1 138 ? -7.674 -2.829 -4.575 1.00 98.00 138 ARG A C 1
ATOM 1009 O O . ARG A 1 138 ? -6.730 -3.528 -4.226 1.00 98.00 138 ARG A O 1
ATOM 1016 N N . HIS A 1 139 ? -7.915 -2.439 -5.816 1.00 97.94 139 HIS A N 1
ATOM 1017 C CA . HIS A 1 139 ? -6.977 -2.560 -6.914 1.00 97.94 139 HIS A CA 1
ATOM 1018 C C . HIS A 1 139 ? -6.393 -1.174 -7.199 1.00 97.94 139 HIS A C 1
ATOM 1020 O O . HIS A 1 139 ? -7.138 -0.212 -7.413 1.00 97.94 139 HIS A O 1
ATOM 1026 N N . LEU A 1 140 ? -5.069 -1.060 -7.138 1.00 97.62 140 LEU A N 1
ATOM 1027 C CA . LEU A 1 140 ? -4.335 0.186 -7.327 1.00 97.62 140 LEU A CA 1
ATOM 1028 C C . LEU A 1 140 ? -3.423 0.062 -8.545 1.00 97.62 140 LEU A C 1
ATOM 1030 O O . LEU A 1 140 ? -2.622 -0.868 -8.611 1.00 97.62 140 LEU A O 1
ATOM 1034 N N . VAL A 1 141 ? -3.481 1.036 -9.452 1.00 97.69 141 VAL A N 1
ATOM 1035 C CA . VAL A 1 141 ? -2.489 1.201 -10.527 1.00 97.69 141 VAL A CA 1
ATOM 1036 C C . VAL A 1 141 ? -1.711 2.476 -10.246 1.00 97.69 141 VAL A C 1
ATOM 1038 O O . VAL A 1 141 ? -2.257 3.580 -10.283 1.00 97.69 141 VAL A O 1
ATOM 1041 N N . ILE A 1 142 ? -0.440 2.305 -9.903 1.00 97.44 142 ILE A N 1
ATOM 1042 C CA . ILE A 1 142 ? 0.433 3.354 -9.394 1.00 97.44 142 ILE A CA 1
ATOM 1043 C C . ILE A 1 142 ? 1.467 3.692 -10.473 1.00 97.44 142 ILE A C 1
ATOM 1045 O O . ILE A 1 142 ? 2.357 2.874 -10.730 1.00 97.44 142 ILE A O 1
ATOM 1049 N N . PRO A 1 143 ? 1.392 4.879 -11.100 1.00 96.88 143 PRO A N 1
ATOM 1050 C CA . PRO A 1 143 ? 2.391 5.295 -12.075 1.00 96.88 143 PRO A CA 1
ATOM 1051 C C . PRO A 1 143 ? 3.758 5.461 -11.407 1.00 96.88 143 PRO A C 1
ATOM 1053 O O . PRO A 1 143 ? 3.853 5.734 -10.208 1.00 96.88 143 PRO A O 1
ATOM 1056 N N . ALA A 1 144 ? 4.826 5.366 -12.200 1.00 96.38 144 ALA A N 1
ATOM 1057 C CA . ALA A 1 144 ? 6.197 5.436 -11.699 1.00 96.38 144 ALA A CA 1
ATOM 1058 C C . ALA A 1 144 ? 6.475 6.664 -10.813 1.00 96.38 144 ALA A C 1
ATOM 1060 O O . ALA A 1 144 ? 7.173 6.542 -9.809 1.00 96.38 144 ALA A O 1
ATOM 1061 N N . SER A 1 145 ? 5.895 7.825 -11.137 1.00 95.62 145 SER A N 1
ATOM 1062 C CA . SER A 1 145 ? 6.034 9.074 -10.371 1.00 95.62 145 SER A CA 1
ATOM 1063 C C . SER A 1 145 ? 5.538 8.985 -8.925 1.00 95.62 145 SER A C 1
ATOM 1065 O O . SER A 1 145 ? 6.020 9.731 -8.080 1.00 95.62 145 SER A O 1
ATOM 1067 N N . LEU A 1 146 ? 4.604 8.075 -8.636 1.00 95.69 146 LEU A N 1
ATOM 1068 C CA . LEU A 1 146 ? 4.060 7.812 -7.300 1.00 95.69 146 LEU A CA 1
ATOM 1069 C C . LEU A 1 146 ? 4.580 6.494 -6.700 1.00 95.69 146 LEU A C 1
ATOM 1071 O O . LEU A 1 146 ? 4.168 6.109 -5.603 1.00 95.69 146 LEU A O 1
ATOM 1075 N N . ALA A 1 147 ? 5.459 5.800 -7.426 1.00 95.81 147 ALA A N 1
ATOM 1076 C CA . ALA A 1 147 ? 6.125 4.569 -7.026 1.00 95.81 147 ALA A CA 1
ATOM 1077 C C . ALA A 1 147 ? 7.626 4.828 -6.803 1.00 95.81 147 ALA A C 1
ATOM 1079 O O . ALA A 1 147 ? 7.992 5.581 -5.904 1.00 95.81 147 ALA A O 1
ATOM 1080 N N . TYR A 1 148 ? 8.497 4.207 -7.605 1.00 95.56 148 TYR A N 1
ATOM 1081 C CA . TYR A 1 148 ? 9.956 4.307 -7.469 1.00 95.56 148 TYR A CA 1
ATOM 1082 C C . TYR A 1 148 ? 10.619 5.256 -8.481 1.00 95.56 148 TYR A C 1
ATOM 1084 O O . TYR A 1 148 ? 11.833 5.447 -8.441 1.00 95.56 148 TYR A O 1
ATOM 1092 N N . GLY A 1 149 ? 9.855 5.877 -9.383 1.00 94.44 149 GLY A N 1
ATOM 1093 C CA . GLY A 1 149 ? 10.374 6.797 -10.396 1.00 94.44 149 GLY A CA 1
ATOM 1094 C C . GLY A 1 149 ? 11.494 6.165 -11.224 1.00 94.44 149 GLY A C 1
ATOM 1095 O O . GLY A 1 149 ? 11.374 5.032 -11.679 1.00 94.44 149 GLY A O 1
ATOM 1096 N N . ALA A 1 150 ? 12.608 6.881 -11.378 1.00 94.94 150 ALA A N 1
ATOM 1097 C CA . ALA A 1 150 ? 13.786 6.397 -12.097 1.00 94.94 150 ALA A CA 1
ATOM 1098 C C . ALA A 1 150 ? 14.628 5.369 -11.310 1.00 94.94 150 ALA A C 1
ATOM 1100 O O . ALA A 1 150 ? 15.619 4.865 -11.838 1.00 94.94 150 ALA A O 1
ATOM 1101 N N . ALA A 1 151 ? 14.276 5.063 -10.057 1.00 93.81 151 ALA A N 1
ATOM 1102 C CA . ALA A 1 151 ? 14.978 4.061 -9.267 1.00 93.81 151 ALA A CA 1
ATOM 1103 C C . ALA A 1 151 ? 14.520 2.638 -9.622 1.00 93.81 151 ALA A C 1
ATOM 1105 O O . ALA A 1 151 ? 13.388 2.407 -10.041 1.00 93.81 151 ALA A O 1
ATOM 1106 N N . SER A 1 152 ? 15.410 1.671 -9.399 1.00 94.25 152 SER A N 1
ATOM 1107 C CA . SER A 1 152 ? 15.133 0.240 -9.531 1.00 94.25 152 SER A CA 1
ATOM 1108 C C . SER A 1 152 ? 15.465 -0.435 -8.196 1.00 94.25 152 SER A C 1
ATOM 1110 O O . SER A 1 152 ? 16.621 -0.772 -7.944 1.00 94.25 152 SER A O 1
ATOM 1112 N N . PRO A 1 153 ? 14.489 -0.560 -7.279 1.00 91.44 153 PRO A N 1
ATOM 1113 C CA . PRO A 1 153 ? 14.741 -1.042 -5.917 1.00 91.44 153 PRO A CA 1
ATOM 1114 C C . PRO A 1 153 ? 15.025 -2.551 -5.851 1.00 91.44 153 PRO A C 1
ATOM 1116 O O . PRO A 1 153 ? 15.458 -3.058 -4.821 1.00 91.44 153 PRO A O 1
ATOM 1119 N N . SER A 1 154 ? 14.746 -3.281 -6.931 1.00 91.62 154 SER A N 1
ATOM 1120 C CA . SER A 1 154 ? 14.930 -4.724 -7.051 1.00 91.62 154 SER A CA 1
ATOM 1121 C C . SER A 1 154 ? 15.153 -5.085 -8.522 1.00 91.62 154 SER A C 1
ATOM 1123 O O . SER A 1 154 ? 14.576 -4.416 -9.382 1.00 91.62 154 SER A O 1
ATOM 1125 N N . PRO A 1 155 ? 15.887 -6.171 -8.843 1.00 92.81 155 PRO A N 1
ATOM 1126 C CA . PRO A 1 155 ? 16.024 -6.665 -10.217 1.00 92.81 155 PRO A CA 1
ATOM 1127 C C . PRO A 1 155 ? 14.689 -6.951 -10.921 1.00 92.81 155 PRO A C 1
ATOM 1129 O O . PRO A 1 155 ? 14.632 -6.964 -12.146 1.00 92.81 155 PRO A O 1
ATOM 1132 N N . LEU A 1 156 ? 13.619 -7.183 -10.152 1.00 93.62 156 LEU A N 1
ATOM 1133 C CA . LEU A 1 156 ? 12.273 -7.433 -10.673 1.00 93.62 156 LEU A CA 1
ATOM 1134 C C . LEU A 1 156 ? 11.482 -6.154 -10.973 1.00 93.62 156 LEU A C 1
ATOM 1136 O O . LEU A 1 156 ? 10.430 -6.243 -11.595 1.00 93.62 156 LEU A O 1
ATOM 1140 N N . ILE A 1 157 ? 11.949 -4.985 -10.525 1.00 94.75 157 ILE A N 1
ATOM 1141 C CA . ILE A 1 157 ? 11.259 -3.702 -10.694 1.00 94.75 157 ILE A CA 1
ATOM 1142 C C . ILE A 1 157 ? 12.177 -2.758 -11.479 1.00 94.75 157 ILE A C 1
ATOM 1144 O O . ILE A 1 157 ? 13.025 -2.086 -10.881 1.00 94.75 157 ILE A O 1
ATOM 1148 N N . PRO A 1 158 ? 12.042 -2.699 -12.815 1.00 95.62 158 PRO A N 1
ATOM 1149 C CA . PRO A 1 158 ? 12.790 -1.759 -13.642 1.00 95.62 158 PRO A CA 1
ATOM 1150 C C . PRO A 1 158 ? 12.503 -0.297 -13.281 1.00 95.62 158 PRO A C 1
ATOM 1152 O O . PRO A 1 158 ? 11.442 0.034 -12.745 1.00 95.62 158 PRO A O 1
ATOM 1155 N N . ALA A 1 159 ? 13.423 0.595 -13.645 1.00 96.31 159 ALA A N 1
ATOM 1156 C CA . ALA A 1 159 ? 13.188 2.033 -13.571 1.00 96.31 159 ALA A CA 1
ATOM 1157 C C . ALA A 1 159 ? 11.964 2.442 -14.407 1.00 96.31 159 ALA A C 1
ATOM 1159 O O . ALA A 1 159 ? 11.710 1.885 -15.474 1.00 96.31 159 ALA A O 1
ATOM 1160 N N . ASN A 1 160 ? 11.240 3.453 -13.934 1.00 95.25 160 ASN A N 1
ATOM 1161 C CA . ASN A 1 160 ? 10.036 4.008 -14.550 1.00 95.25 160 ASN A CA 1
ATOM 1162 C C . ASN A 1 160 ? 8.882 3.003 -14.710 1.00 95.25 160 ASN A C 1
ATOM 1164 O O . ASN A 1 160 ? 8.035 3.170 -15.584 1.00 95.25 160 ASN A O 1
ATOM 1168 N N . SER A 1 161 ? 8.829 1.974 -13.861 1.00 95.38 161 SER A N 1
ATOM 1169 C CA . SER A 1 161 ? 7.744 0.990 -13.888 1.00 95.38 161 SER A CA 1
ATOM 1170 C C . SER A 1 161 ? 6.467 1.522 -13.242 1.00 95.38 161 SER A C 1
ATOM 1172 O O . SER A 1 161 ? 6.495 2.046 -12.126 1.00 95.38 161 SER A O 1
ATOM 1174 N N . THR A 1 162 ? 5.338 1.300 -13.910 1.00 96.56 162 THR A N 1
ATOM 1175 C CA . THR A 1 162 ? 4.013 1.327 -13.284 1.00 96.56 162 THR A CA 1
ATOM 1176 C C . THR A 1 162 ? 3.825 0.052 -12.468 1.00 96.56 162 THR A C 1
ATOM 1178 O O . THR A 1 162 ? 4.151 -1.048 -12.923 1.00 96.56 162 THR A O 1
ATOM 1181 N N . LEU A 1 163 ? 3.300 0.197 -11.254 1.00 97.69 163 LEU A N 1
ATOM 1182 C CA . LEU A 1 163 ? 3.062 -0.913 -10.341 1.00 97.69 163 LEU A CA 1
ATOM 1183 C C . LEU A 1 163 ? 1.570 -1.126 -10.141 1.00 97.69 163 LEU A C 1
ATOM 1185 O O . LEU A 1 163 ? 0.815 -0.172 -9.967 1.00 97.69 163 LEU A O 1
ATOM 1189 N N . VAL A 1 164 ? 1.166 -2.385 -10.099 1.00 98.31 164 VAL A N 1
ATOM 1190 C CA . VAL A 1 164 ? -0.206 -2.799 -9.838 1.00 98.31 164 VAL A CA 1
ATOM 1191 C C . VAL A 1 164 ? -0.246 -3.502 -8.489 1.00 98.31 164 VAL A C 1
ATOM 1193 O O . VAL A 1 164 ? 0.592 -4.360 -8.210 1.00 98.31 164 VAL A O 1
ATOM 1196 N N . PHE A 1 165 ? -1.196 -3.129 -7.637 1.00 98.50 165 PHE A N 1
ATOM 1197 C CA . PHE A 1 165 ? -1.360 -3.723 -6.317 1.00 98.50 165 PHE A CA 1
ATOM 1198 C C . PHE A 1 165 ? -2.805 -4.121 -6.056 1.00 98.50 165 PHE A C 1
ATOM 1200 O O . PHE A 1 165 ? -3.703 -3.284 -6.107 1.00 98.50 165 PHE A O 1
ATOM 1207 N N . ASP A 1 166 ? -2.996 -5.371 -5.652 1.00 98.25 166 ASP A N 1
ATOM 1208 C CA . ASP A 1 166 ? -4.206 -5.802 -4.962 1.00 98.25 166 ASP A CA 1
ATOM 1209 C C . ASP A 1 166 ? -3.951 -5.715 -3.463 1.00 98.25 166 ASP A C 1
ATOM 1211 O O . ASP A 1 166 ? -3.0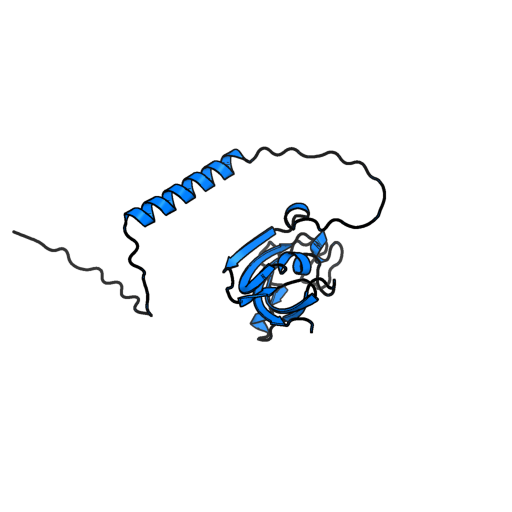38 -6.368 -2.955 1.00 98.25 166 ASP A O 1
ATOM 1215 N N . VAL A 1 167 ? -4.732 -4.900 -2.758 1.00 98.25 167 VAL A N 1
ATOM 1216 C CA . VAL A 1 167 ? -4.553 -4.591 -1.334 1.00 98.25 167 VAL A CA 1
ATOM 1217 C C . VAL A 1 167 ? -5.816 -4.953 -0.567 1.00 98.25 167 VAL A C 1
ATOM 1219 O O . VAL A 1 167 ? -6.915 -4.584 -0.964 1.00 98.25 167 VAL A O 1
ATOM 1222 N N . GLU A 1 168 ? -5.664 -5.627 0.566 1.00 98.38 168 GLU A N 1
ATOM 1223 C CA . GLU A 1 168 ? -6.723 -5.925 1.526 1.00 98.38 168 GLU A CA 1
ATOM 1224 C C . GLU A 1 168 ? -6.389 -5.288 2.874 1.00 98.38 168 GLU A C 1
ATOM 1226 O O . GLU A 1 168 ? -5.350 -5.581 3.470 1.00 98.38 168 GLU A O 1
ATOM 1231 N N . LEU A 1 169 ? -7.273 -4.422 3.368 1.00 98.12 169 LEU A N 1
ATOM 1232 C CA . LEU A 1 169 ? -7.097 -3.771 4.661 1.00 98.12 169 LEU A CA 1
ATOM 1233 C C . LEU A 1 169 ? -7.563 -4.701 5.781 1.00 98.12 169 LEU A C 1
ATOM 1235 O O . LEU A 1 169 ? -8.756 -4.941 5.950 1.00 98.12 169 LEU A O 1
ATOM 1239 N N . ILE A 1 170 ? -6.612 -5.197 6.567 1.00 98.12 170 ILE A N 1
ATOM 1240 C CA . ILE A 1 170 ? -6.861 -6.167 7.637 1.00 98.12 170 ILE A CA 1
ATOM 1241 C C . ILE A 1 170 ? -7.243 -5.464 8.934 1.00 98.12 170 ILE A C 1
ATOM 1243 O O . ILE A 1 170 ? -8.163 -5.901 9.622 1.00 98.12 170 ILE A O 1
ATOM 1247 N N . LYS A 1 171 ? -6.522 -4.395 9.285 1.00 97.88 171 LYS A N 1
ATOM 1248 C CA . LYS A 1 171 ? -6.720 -3.691 10.554 1.00 97.88 171 LYS A CA 1
ATOM 1249 C C . LYS A 1 171 ? -6.263 -2.238 10.482 1.00 97.88 171 LYS A C 1
ATOM 1251 O O . LYS A 1 171 ? -5.264 -1.942 9.827 1.00 97.88 171 LYS A O 1
ATOM 1256 N N . VAL A 1 172 ? -6.944 -1.371 11.216 1.00 97.75 172 VAL A N 1
ATOM 1257 C CA . VAL A 1 172 ? -6.597 0.025 11.472 1.00 97.75 172 VAL A CA 1
ATOM 1258 C C . VAL A 1 172 ? -6.391 0.204 12.972 1.00 97.75 172 VAL A C 1
ATOM 1260 O O . VAL A 1 172 ? -7.246 -0.133 13.788 1.00 97.75 172 VAL A O 1
ATOM 1263 N N . GLU A 1 173 ? -5.243 0.751 13.346 1.00 97.19 173 GLU A N 1
ATOM 1264 C CA . GLU A 1 173 ? -4.920 1.126 14.716 1.00 97.19 173 GLU A CA 1
ATOM 1265 C C . GLU A 1 173 ? -4.769 2.635 14.801 1.00 97.19 173 GLU A C 1
ATOM 1267 O O . GLU A 1 173 ? -3.909 3.233 14.155 1.00 97.19 173 GLU A O 1
ATOM 1272 N N . ARG A 1 174 ? -5.647 3.241 15.597 1.00 92.06 174 ARG A N 1
ATOM 1273 C CA . ARG A 1 174 ? -5.681 4.681 15.821 1.00 92.06 174 ARG A CA 1
ATOM 1274 C C . ARG A 1 174 ? -4.437 5.126 16.573 1.00 92.06 174 ARG A C 1
ATOM 1276 O O . ARG A 1 174 ? -4.076 4.504 17.572 1.00 92.06 174 ARG A O 1
ATOM 1283 N N . ALA A 1 175 ? -3.836 6.226 16.128 1.00 78.06 175 ALA A N 1
ATOM 1284 C CA . ALA A 1 175 ? -2.928 6.973 16.986 1.00 78.06 175 ALA A CA 1
ATOM 1285 C C . ALA A 1 175 ? -3.711 7.457 18.219 1.00 78.06 175 ALA A C 1
ATOM 1287 O O . ALA A 1 175 ? -4.824 7.973 18.083 1.00 78.06 175 ALA A O 1
ATOM 1288 N N . ASN A 1 176 ? -3.153 7.213 19.403 1.00 61.62 176 ASN A N 1
ATOM 1289 C CA . ASN A 1 176 ? -3.727 7.603 20.690 1.00 61.62 176 ASN A CA 1
ATOM 1290 C C . ASN A 1 176 ? -3.142 8.927 21.177 1.00 61.62 176 ASN A C 1
ATOM 1292 O O . ASN A 1 176 ? -1.946 9.163 20.898 1.00 61.62 176 ASN A O 1
#

Foldseek 3Di:
DDDDDDDDDPDPDDDDDDPPDDPVNVVVVVVVVVVVVVVVVVPDDDDDDDDDDDDDDDDDPDQCVVPPKDKDWPFAADADFDAQQKKFWKWKWKAFPVRHTPDTVVVVVGTDIDHAPPPPAQQSCNNRRHGGHAQIKMKIWAWLVSHVAQDDPDPRRHHRTTMIMIMHTHDIGHDD

Sequence (176 aa):
MHQEARLLNLVFRRSGHIITMNMKVIGIIVAALVIILIAFYMNSSNGTPTTPAGTPESTATPSPAANGLQVQDVVVGTGTEAKAGDTVSVHYTGTLENGTKFDSSVDRGQPFRFPLGAGMVIQGWDLGVAGMKEGGKRHLVIPASLAYGAASPSPLIPANSTLVFDVELIKVERAN

Solvent-accessible surface area (backbone atoms only — not comparable to full-atom values): 10698 Å² total; per-residue (Å²): 135,86,81,87,82,80,84,86,85,79,83,79,89,76,84,93,84,81,78,87,70,53,75,69,59,57,52,52,54,53,54,53,54,53,53,53,54,53,53,58,70,71,68,76,76,90,83,86,86,85,88,84,90,83,86,89,82,88,90,73,89,72,59,57,74,80,77,62,38,44,75,41,78,75,37,84,29,82,52,59,66,34,46,73,64,21,37,38,31,29,36,36,40,35,22,37,86,89,65,52,70,71,48,46,29,62,86,68,75,46,66,48,73,48,56,32,63,68,77,81,56,45,57,38,52,41,59,62,50,49,71,40,17,21,72,12,28,34,42,35,42,25,39,14,89,33,49,60,27,82,45,54,95,42,99,80,39,59,54,56,43,46,39,33,33,44,36,32,34,68,40,64,42,74,71,128

pLDDT: mean 80.03, std 21.52, range [32.19, 98.5]

Mean predicted aligned error: 15.71 Å

Radius of gyration: 22.37 Å; Cα contacts (8 Å, |Δi|>4): 280; chains: 1; bounding box: 68×63×47 Å

Secondary structure (DSSP, 8-state):
----------------------HHHHHHHHHHHHHHHHHHHHS--------------------GGGGT-EEEEEE---SPBP-TT-EEEEEEEEEETT--EEEETTTTTS-EEEETTSSSS-HHHHHHHTT-BTT-EEEEEE-GGGTTTT--SBTTB-TT--EEEEEEEEEEE---

=== Feature glossary ===
Feature key, reading from the visual/contextual features back to the raw sequence:

Rendered structure images. Six rendered views show the 3D structure from the faces of a cube — i.e. along ±x, ±y, ±z. Rendering representation is drawn randomly per protein from cartoon (secondary-structure ribbons), sticks (backbone bonds), or molecular surface; coloring is either N→C rainbow (blue at the N-terminus through red at the C-terminus) or one color per chain.

Contact-map, Ramachandran, and PAE plots. The contact map is a binary N×N matrix image: pixel (i, j) is dark where Cα_i and Cα_j are within 8 Å and |i−j|>4. Because the |i−j|>4 filter removes local helical contacts, off-diagonal stripes parallel to the main diagonal indicate parallel β-sheets; stripes perpendicular to it indicate antiparallel β-sheets. The Ramachandran plot scatters every residue's (φ, ψ) pair against the sterically allowed regions. The PAE heatmap renders the predicted-aligned-error matrix.

InterPro / GO / CATH / organism. Database cross-references. InterPro integrates a dozen domain/family signature databases into unified entries with residue-range hits. GO terms attach function/process/location labels with evidence codes. CATH codes position the fold in a four-level structural taxonomy. Organism is the NCBI-taxonomy species name.

Nearest PDB structures. The Foldseek neighbor list gives the closest experimentally determined structures in the PDB, ranked by structural alignment. TM-score near 1 means near-identical fold; near 0.3 means only rough topology match. This is how one finds what a novel AlphaFold prediction most resembles in the solved-structure universe.

Predicted aligned error. PAE(i, j) answers: if I align the predicted and true structures on residue i, how far off (in Å) do I expect residue j to be? A block-diagonal PAE matrix with low values on the blocks and high values off-diagonal is the signature of a multi-domain protein with confidently predicted domains but uncertain inter-domain orientation.

Solvent-accessible surface area. Accessible surface area quantifies burial. A residue with SASA near zero is packed into the hydrophobic core; one with SASA >100 Å² sits on the surface. Computed here via the Shrake–Rupley numerical algorithm with a 1.4 Å probe.

B-factor. B-factor (Debye–Waller factor) reflects atomic displacement in the crystal lattice. It is an experimental observable (units Å²), not a prediction; low values mean the atom is pinned down, high values mean it moves or is heterogeneous across the crystal.

pLDDT. For AlphaFold models, the B-factor field carries pLDDT — the model's own estimate of local accuracy on a 0–100 scale. Regions with pLDDT<50 should be treated as essentially unmodeled; they often correspond to intrinsically disordered segments.

Backbone torsions (φ/ψ). φ (phi) and ψ (psi) are the two rotatable backbone dihedrals per residue: φ is the C(i-1)–N–Cα–C torsion, ψ is the N–Cα–C–N(i+1) torsion, both in degrees on (−180°, 180°]. α-helical residues cluster near (−60°, −45°); β-strand residues near (−120°, +130°). A Ramachandran plot is simply a scatter of (φ, ψ) for every residue.

Radius of gyration, Cα contacts, bounding box. Radius of gyration (Rg) is the root-mean-square distance of Cα atoms from their centroid — a single number for overall size and compactness. A globular domain of N residues has Rg ≈ 2.2·N^0.38 Å; an extended or disordered chain has a much larger Rg. The Cα contact count is the number of residue pairs whose Cα atoms are within 8 Å and are more than four positions apart in sequence — a standard proxy for tertiary packing density. The bounding box is the smallest axis-aligned box enclosing all Cα atoms.

Secondary structure (3-state, P-SEA). Three-state secondary structure (P-SEA) collapses the eight DSSP classes into helix (a), strand (b), and coil (c). P-SEA assigns these from Cα geometry alone — distances and angles — without requiring backbone oxygens, so it works on any Cα trace.

Secondary structure (8-state, DSSP). DSSP 8-state secondary structure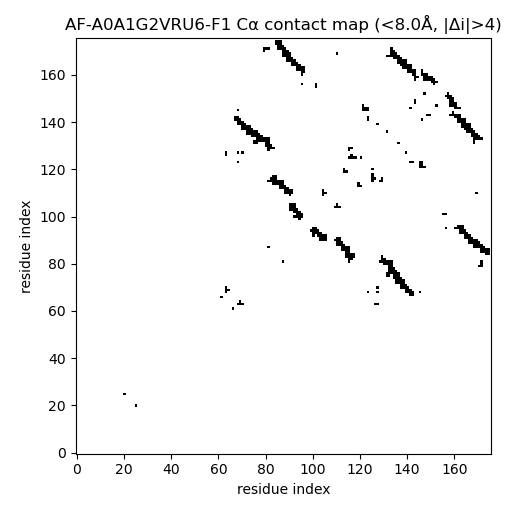 assigns each residue one of H (α-helix), G (3₁₀-helix), I (π-helix), E (extended β-strand), B (isolated β-bridge), T (hydrogen-bonded turn), S (bend), or '-' (coil). The assignment is computed from backbone hydrogen-bond geometry via the Kabsch–Sander algorithm.

Foldseek 3Di. A 3Di character summarizes, for each residue, the relative orientation of the Cα frame of its nearest spatial neighbor. Because it encodes fold topology rather than chemistry, 3Di alignments detect remote structural similarity that sequence alignment misses.

mmCIF coordinates. The mmCIF block holds the 3D Cartesian coordinates of each backbone atom (N, Cα, C, O) in ångströms. mmCIF is the PDB's canonical archive format — a tagged-loop text representation of the atomic model.

Sequence. Sequence gives the chain of amino acids in standard one-letter code (A=alanine, C=cysteine, …, Y=tyrosine), read N→C. It is the only feature that is directly encoded by the gene; all structural features are derived from the folded form of this sequence.